Protein AF-A0A9K3L1M3-F1 (afdb_monomer_lite)

Organism: NCBI:txid303405

Structure (mmCIF, N/CA/C/O backbone):
data_AF-A0A9K3L1M3-F1
#
_entry.id   AF-A0A9K3L1M3-F1
#
loop_
_atom_site.group_PDB
_atom_site.id
_atom_site.type_symbol
_atom_site.label_atom_id
_atom_site.label_alt_id
_atom_site.label_comp_id
_atom_site.label_asym_id
_atom_site.label_entity_id
_atom_site.label_seq_id
_atom_site.pdbx_PDB_ins_code
_atom_site.Cartn_x
_atom_site.Cartn_y
_atom_site.Cartn_z
_atom_site.occupancy
_atom_site.B_iso_or_equiv
_atom_site.auth_seq_id
_atom_site.auth_comp_id
_atom_site.auth_asym_id
_atom_site.auth_atom_id
_atom_site.pdbx_PDB_model_num
ATOM 1 N N . MET A 1 1 ? 5.679 10.982 0.312 1.00 84.81 1 MET A N 1
ATOM 2 C CA . MET A 1 1 ? 5.696 10.051 1.463 1.00 84.81 1 MET A CA 1
ATOM 3 C C . MET A 1 1 ? 7.121 9.717 1.895 1.00 84.81 1 MET A C 1
ATOM 5 O O . MET A 1 1 ? 7.426 9.972 3.047 1.00 84.81 1 MET A O 1
ATOM 9 N N . ALA A 1 2 ? 8.006 9.263 0.992 1.00 89.56 2 ALA A N 1
ATOM 10 C CA . ALA A 1 2 ? 9.435 9.043 1.282 1.00 89.56 2 ALA A CA 1
ATOM 11 C C . ALA A 1 2 ? 10.091 10.198 2.071 1.00 89.56 2 ALA A C 1
ATOM 13 O O . ALA A 1 2 ? 10.605 9.983 3.163 1.00 89.56 2 ALA A O 1
ATOM 14 N N . ALA A 1 3 ? 9.952 11.435 1.580 1.00 92.62 3 ALA A N 1
ATOM 15 C CA . ALA A 1 3 ? 10.423 12.640 2.265 1.00 92.62 3 ALA A CA 1
ATOM 16 C C . ALA A 1 3 ? 9.802 12.855 3.657 1.00 92.62 3 ALA A C 1
ATOM 18 O O . ALA A 1 3 ? 10.514 13.126 4.620 1.00 92.62 3 ALA A O 1
ATOM 19 N N . LEU A 1 4 ? 8.478 12.687 3.775 1.00 89.31 4 LEU A N 1
ATOM 20 C CA . LEU A 1 4 ? 7.743 12.843 5.037 1.00 89.31 4 LEU A CA 1
ATOM 21 C C . LEU A 1 4 ? 8.275 11.882 6.109 1.00 89.31 4 LEU A C 1
ATOM 23 O O . LEU A 1 4 ? 8.465 12.274 7.256 1.00 89.31 4 LEU A O 1
ATOM 27 N N . LEU A 1 5 ? 8.533 10.631 5.718 1.00 88.75 5 LEU A N 1
ATOM 28 C CA . LEU A 1 5 ? 9.089 9.603 6.595 1.00 88.75 5 LEU A CA 1
ATOM 29 C C . LEU A 1 5 ? 10.609 9.706 6.752 1.00 88.75 5 LEU A C 1
ATOM 31 O O . LEU A 1 5 ? 11.177 8.984 7.567 1.00 88.75 5 LEU A O 1
ATOM 35 N N . ARG A 1 6 ? 11.270 10.569 5.966 1.00 92.31 6 ARG A N 1
ATOM 36 C CA . ARG A 1 6 ? 12.734 10.636 5.839 1.00 92.31 6 ARG A CA 1
ATOM 37 C C . ARG A 1 6 ? 13.342 9.257 5.565 1.00 92.31 6 ARG A C 1
ATOM 39 O O . ARG A 1 6 ? 14.403 8.920 6.082 1.00 92.31 6 ARG A O 1
ATOM 46 N N . ALA A 1 7 ? 12.625 8.450 4.787 1.00 90.81 7 ALA A N 1
ATOM 47 C CA . ALA A 1 7 ? 13.007 7.090 4.454 1.00 90.81 7 ALA A CA 1
ATOM 48 C C . ALA A 1 7 ? 13.832 7.104 3.158 1.00 90.81 7 ALA A C 1
ATOM 50 O O . ALA A 1 7 ? 13.288 7.528 2.130 1.00 90.81 7 ALA A O 1
ATOM 51 N N . PRO A 1 8 ? 15.100 6.643 3.174 1.00 94.44 8 PRO A N 1
ATOM 52 C CA . PRO A 1 8 ? 15.916 6.527 1.970 1.00 94.44 8 PRO A CA 1
ATOM 53 C C . PRO A 1 8 ? 15.178 5.718 0.906 1.00 94.44 8 PRO A C 1
ATOM 55 O O . PRO A 1 8 ? 14.848 4.552 1.118 1.00 94.44 8 PRO A O 1
ATOM 58 N N . THR A 1 9 ? 14.861 6.361 -0.212 1.00 95.25 9 THR A N 1
ATOM 59 C CA . THR A 1 9 ? 14.045 5.777 -1.276 1.00 95.25 9 THR A CA 1
ATOM 60 C C . THR A 1 9 ? 14.681 6.080 -2.617 1.00 95.25 9 THR A C 1
ATOM 62 O O . THR A 1 9 ? 14.882 7.244 -2.961 1.00 95.25 9 THR A O 1
ATOM 65 N N . LYS A 1 10 ? 14.939 5.027 -3.389 1.00 95.69 10 LYS A N 1
ATOM 66 C CA . LYS A 1 10 ? 15.423 5.117 -4.761 1.00 95.69 10 LYS A CA 1
ATOM 67 C C . LYS A 1 10 ? 14.298 4.789 -5.737 1.00 95.69 10 LYS A C 1
ATOM 69 O O . LYS A 1 10 ? 13.607 3.785 -5.584 1.00 95.69 10 LYS A O 1
ATOM 74 N N . PHE A 1 11 ? 14.147 5.623 -6.753 1.00 95.06 11 PHE A N 1
ATOM 75 C CA . PHE A 1 11 ? 13.201 5.466 -7.846 1.00 95.06 11 PHE A CA 1
ATOM 76 C C . PHE A 1 11 ? 13.977 5.109 -9.107 1.00 95.06 11 PHE A C 1
ATOM 78 O O . PHE A 1 11 ? 14.886 5.836 -9.501 1.00 95.06 11 PHE A O 1
ATOM 85 N N . ILE A 1 12 ? 13.617 3.989 -9.729 1.00 93.50 12 ILE A N 1
ATOM 86 C CA . ILE A 1 12 ? 14.274 3.491 -10.937 1.00 93.50 12 ILE A CA 1
ATOM 87 C C . ILE A 1 12 ? 13.247 3.500 -12.062 1.00 93.50 12 ILE A C 1
ATOM 89 O O . ILE A 1 12 ? 12.259 2.767 -12.023 1.00 93.50 12 ILE A O 1
ATOM 93 N N . LEU A 1 13 ? 13.488 4.330 -13.069 1.00 91.50 13 LEU A N 1
ATOM 94 C CA . LEU A 1 13 ? 12.722 4.322 -14.305 1.00 91.50 13 LEU A CA 1
ATOM 95 C C . LEU A 1 13 ? 13.198 3.146 -15.151 1.00 91.50 13 LEU A C 1
ATOM 97 O O . LEU A 1 13 ? 14.361 3.074 -15.546 1.00 91.50 13 LEU A O 1
ATOM 101 N N . LEU A 1 14 ? 12.296 2.200 -15.397 1.00 89.44 14 LEU A N 1
ATOM 102 C CA . LEU A 1 14 ? 12.638 0.975 -16.115 1.00 89.44 14 LEU A CA 1
ATOM 103 C C . LEU A 1 14 ? 12.863 1.260 -17.604 1.00 89.44 14 LEU A C 1
ATOM 105 O O . LEU A 1 14 ? 13.840 0.809 -18.200 1.00 89.44 14 LEU A O 1
ATOM 109 N N . ASN A 1 15 ? 12.008 2.096 -18.182 1.00 85.12 15 ASN A N 1
ATOM 110 C CA . ASN A 1 15 ? 12.064 2.414 -19.597 1.00 85.12 15 ASN A CA 1
ATOM 111 C C . ASN A 1 15 ? 12.963 3.632 -19.848 1.00 85.12 15 ASN A C 1
ATOM 113 O O . ASN A 1 15 ? 12.866 4.624 -19.118 1.00 85.12 15 ASN A O 1
ATOM 117 N N . PRO A 1 16 ? 13.832 3.596 -20.876 1.00 79.38 16 PRO A N 1
ATOM 118 C CA . PRO A 1 16 ? 14.629 4.758 -21.236 1.00 79.38 16 PRO A CA 1
ATOM 119 C C . PRO A 1 16 ? 13.713 5.910 -21.663 1.00 79.38 16 PRO A C 1
ATOM 121 O O . PRO A 1 16 ? 12.680 5.693 -22.290 1.00 79.38 16 PRO A O 1
ATOM 124 N N . CYS A 1 17 ? 14.102 7.150 -21.368 1.00 77.94 17 CYS A N 1
ATOM 125 C CA . CYS A 1 17 ? 13.461 8.322 -21.966 1.00 77.94 17 CYS A CA 1
ATOM 126 C C . CYS A 1 17 ? 13.847 8.432 -23.448 1.00 77.94 17 CYS A C 1
ATOM 128 O O . CYS A 1 17 ? 14.879 7.913 -23.873 1.00 77.94 17 CYS A O 1
ATOM 130 N N . SER A 1 18 ? 13.002 9.051 -24.274 1.00 69.38 18 SER A N 1
ATOM 131 C CA . SER A 1 18 ? 13.217 9.101 -25.728 1.00 69.38 18 SER A CA 1
ATOM 132 C C . SER A 1 18 ? 14.502 9.842 -26.096 1.00 69.38 18 SER A C 1
ATOM 134 O O . SER A 1 18 ? 14.675 10.995 -25.704 1.00 69.38 18 SER A O 1
ATOM 136 N N . GLU A 1 19 ? 15.345 9.224 -26.930 1.00 62.31 19 GLU A N 1
ATOM 137 C CA . GLU A 1 19 ? 16.595 9.809 -27.455 1.00 62.31 19 GLU A CA 1
ATOM 138 C C . GLU A 1 19 ? 16.382 11.099 -28.271 1.00 62.31 19 GLU A C 1
ATOM 140 O O . GLU A 1 19 ? 17.326 11.836 -28.545 1.00 62.31 19 GLU A O 1
ATOM 145 N N . PHE A 1 20 ? 15.140 11.409 -28.655 1.00 59.69 20 PHE A N 1
ATOM 146 C CA . PHE A 1 20 ? 14.806 12.603 -29.433 1.00 59.69 20 PHE A CA 1
ATOM 147 C C . PHE A 1 20 ? 14.937 13.921 -28.646 1.00 59.69 20 PHE A C 1
ATOM 149 O O . PHE A 1 20 ? 14.928 14.992 -29.258 1.00 59.69 20 PHE A O 1
ATOM 156 N N . ALA A 1 21 ? 15.109 13.878 -27.320 1.00 57.22 21 ALA A N 1
ATOM 157 C CA . ALA A 1 21 ? 15.444 15.051 -26.514 1.00 57.22 21 ALA A CA 1
ATOM 158 C C . ALA A 1 21 ? 16.959 15.334 -26.593 1.00 57.22 21 ALA A C 1
ATOM 160 O O . ALA A 1 21 ? 17.734 14.943 -25.729 1.00 57.22 21 ALA A O 1
ATOM 161 N N . MET A 1 22 ? 17.388 16.008 -27.662 1.00 56.22 22 MET A N 1
ATOM 162 C CA . MET A 1 22 ? 18.794 16.233 -28.044 1.00 56.22 22 MET A CA 1
ATOM 163 C C . MET A 1 22 ? 19.685 17.040 -27.072 1.00 56.22 22 MET A C 1
ATOM 165 O O . MET A 1 22 ? 20.755 17.475 -27.498 1.00 56.22 22 MET A O 1
ATOM 169 N N . GLN A 1 23 ? 19.310 17.290 -25.813 1.00 63.81 23 GLN A N 1
ATOM 170 C CA . GLN A 1 23 ? 20.122 18.169 -24.957 1.00 63.81 23 GLN A CA 1
ATOM 171 C C . GLN A 1 23 ? 20.665 17.558 -23.667 1.00 63.81 23 GLN A C 1
ATOM 173 O O . GLN A 1 23 ? 21.835 17.815 -23.413 1.00 63.81 23 GLN A O 1
ATOM 178 N N . GLU A 1 24 ? 19.971 16.680 -22.936 1.00 71.81 24 GLU A N 1
ATOM 179 C CA . GLU A 1 24 ? 20.568 15.977 -21.781 1.00 71.81 24 GLU A CA 1
ATOM 180 C C . GLU A 1 24 ? 19.898 14.609 -21.548 1.00 71.81 24 GLU A C 1
ATOM 182 O O . GLU A 1 24 ? 18.677 14.499 -21.698 1.00 71.81 24 GLU A O 1
ATOM 187 N N . PRO A 1 25 ? 20.658 13.547 -21.205 1.00 72.69 25 PRO A N 1
ATOM 188 C CA . PRO A 1 25 ? 20.072 12.254 -20.869 1.00 72.69 25 PRO A CA 1
ATOM 189 C C . PRO A 1 25 ? 19.237 12.385 -19.591 1.00 72.69 25 PRO A C 1
ATOM 191 O O . PRO A 1 25 ? 19.749 12.781 -18.547 1.00 72.69 25 PRO A O 1
ATOM 194 N N . CYS A 1 26 ? 17.949 12.040 -19.666 1.00 78.56 26 CYS A N 1
ATOM 195 C CA . CYS A 1 26 ? 17.084 12.018 -18.489 1.00 78.56 26 CYS A CA 1
ATOM 196 C C . CYS A 1 26 ? 17.632 11.014 -17.458 1.00 78.56 26 CYS A C 1
ATOM 198 O O . CYS A 1 26 ? 17.941 9.879 -17.844 1.00 78.56 26 CYS A O 1
ATOM 200 N N . PRO A 1 27 ? 17.730 11.380 -16.167 1.00 85.00 27 PRO A N 1
ATOM 201 C CA . PRO A 1 27 ? 18.179 10.449 -15.139 1.00 85.00 27 PRO A CA 1
ATOM 202 C C . PRO A 1 27 ? 17.240 9.239 -15.071 1.00 85.00 27 PRO A C 1
ATOM 204 O O . PRO A 1 27 ? 16.022 9.395 -15.013 1.00 85.00 27 PRO A O 1
ATOM 207 N N . GLN A 1 28 ? 17.809 8.029 -15.098 1.00 87.69 28 GLN A N 1
ATOM 208 C CA . GLN A 1 28 ? 17.065 6.774 -14.898 1.00 87.69 28 GLN A CA 1
ATOM 209 C C . GLN A 1 28 ? 16.896 6.424 -13.417 1.00 87.69 28 GLN A C 1
ATOM 211 O O . GLN A 1 28 ? 15.991 5.672 -13.064 1.00 87.69 28 GLN A O 1
ATOM 216 N N . GLU A 1 29 ? 17.757 6.966 -12.558 1.00 92.75 29 GLU A N 1
ATOM 217 C CA . GLU A 1 29 ? 17.683 6.807 -11.112 1.00 92.75 29 GLU A CA 1
ATOM 218 C C . GLU A 1 29 ? 17.502 8.177 -10.468 1.00 92.75 29 GLU A C 1
ATOM 220 O O . GLU A 1 29 ? 18.221 9.123 -10.787 1.00 92.75 29 GLU A O 1
ATOM 225 N N . LEU A 1 30 ? 16.542 8.263 -9.557 1.00 94.31 30 LEU A N 1
ATOM 226 C CA . LEU A 1 30 ? 16.287 9.424 -8.714 1.00 94.31 30 LEU A CA 1
ATOM 227 C C . LEU A 1 30 ? 16.184 8.953 -7.266 1.00 94.31 30 LEU A C 1
ATOM 229 O O . LEU A 1 30 ? 15.830 7.802 -7.006 1.00 94.31 30 LEU A O 1
ATOM 233 N N . SER A 1 31 ? 16.460 9.830 -6.310 1.00 95.94 31 SER A N 1
ATOM 234 C CA . SER A 1 31 ? 16.524 9.446 -4.901 1.00 95.94 31 SER A CA 1
ATOM 235 C C . SER A 1 31 ? 15.937 10.506 -3.992 1.00 95.94 31 SER A C 1
ATOM 237 O O . SER A 1 31 ? 16.113 11.693 -4.241 1.00 95.94 31 SER A O 1
ATOM 239 N N . ILE A 1 32 ? 15.301 10.074 -2.907 1.00 96.75 32 ILE A N 1
ATOM 240 C CA . ILE A 1 32 ? 14.861 10.940 -1.814 1.00 96.75 32 ILE A CA 1
ATOM 241 C C . ILE A 1 32 ? 15.421 10.391 -0.506 1.00 96.75 32 ILE A C 1
ATOM 243 O O . ILE A 1 32 ? 15.280 9.202 -0.221 1.00 96.75 32 ILE A O 1
ATOM 247 N N . ALA A 1 33 ? 16.020 11.265 0.302 1.00 95.56 33 ALA A N 1
ATOM 248 C CA . ALA A 1 33 ? 16.593 10.979 1.615 1.00 95.56 33 ALA A CA 1
ATOM 249 C C . ALA A 1 33 ? 17.780 9.990 1.623 1.00 95.56 33 ALA A C 1
ATOM 251 O O . ALA A 1 33 ? 18.232 9.607 2.701 1.00 95.56 33 ALA A O 1
ATOM 252 N N . GLU A 1 34 ? 18.330 9.591 0.465 1.00 94.69 34 GLU A N 1
ATOM 253 C CA . GLU A 1 34 ? 19.519 8.716 0.405 1.00 94.69 34 GLU A CA 1
ATOM 254 C C . GLU A 1 34 ? 20.787 9.417 0.921 1.00 94.69 34 GLU A C 1
ATOM 256 O O . GLU A 1 34 ? 21.678 8.764 1.462 1.00 94.69 34 GLU A O 1
ATOM 261 N N . ARG A 1 35 ? 20.864 10.749 0.794 1.00 94.31 35 ARG A N 1
ATOM 262 C CA . ARG A 1 35 ? 22.026 11.551 1.220 1.00 94.31 35 ARG A CA 1
ATOM 263 C C . ARG A 1 35 ? 22.003 11.946 2.697 1.00 94.31 35 ARG A C 1
ATOM 265 O O . ARG A 1 35 ? 23.017 12.411 3.205 1.00 94.31 35 ARG A O 1
ATOM 272 N N . GLY A 1 36 ? 20.871 11.763 3.376 1.00 93.56 36 GLY A N 1
ATOM 273 C CA . GLY A 1 36 ? 20.646 12.228 4.745 1.00 93.56 36 GLY A CA 1
ATOM 274 C C . GLY A 1 36 ? 19.407 13.115 4.870 1.00 93.56 36 GLY A C 1
ATOM 275 O O . GLY A 1 36 ? 18.879 13.638 3.890 1.00 93.56 36 GLY A O 1
ATOM 276 N N . SER A 1 37 ? 18.919 13.275 6.101 1.00 92.81 37 SER A N 1
ATOM 277 C CA . SER A 1 37 ? 17.672 14.001 6.389 1.00 92.81 37 SER A CA 1
ATOM 278 C C . SER A 1 37 ? 17.734 15.505 6.107 1.00 92.81 37 SER A C 1
ATOM 280 O O . SER A 1 37 ? 16.699 16.147 5.960 1.00 92.81 37 SER A O 1
ATOM 282 N N . GLU A 1 38 ? 18.938 16.065 6.067 1.00 95.94 38 GLU A N 1
ATOM 283 C CA . GLU A 1 38 ? 19.216 17.475 5.819 1.00 95.94 38 GLU A CA 1
ATOM 284 C C . GLU A 1 38 ? 19.110 17.860 4.338 1.00 95.94 38 GLU A C 1
ATOM 286 O O . GLU A 1 38 ? 18.940 19.037 4.042 1.00 95.94 38 GLU A O 1
ATOM 291 N N . TRP A 1 39 ? 19.145 16.879 3.430 1.00 96.88 39 TRP A N 1
ATOM 292 C CA . TRP A 1 39 ? 19.057 17.077 1.978 1.00 96.88 39 TRP A CA 1
ATOM 293 C C . TRP A 1 39 ? 17.662 16.797 1.414 1.00 96.88 39 TRP A C 1
ATOM 295 O O . TRP A 1 39 ? 17.475 16.839 0.206 1.00 96.88 39 TRP A O 1
ATOM 305 N N . VAL A 1 40 ? 16.677 16.488 2.264 1.00 96.88 40 VAL A N 1
ATOM 306 C CA . VAL A 1 40 ? 15.355 16.023 1.812 1.00 96.88 40 VAL A CA 1
ATOM 307 C C . VAL A 1 40 ? 14.627 17.065 0.965 1.00 96.88 40 VAL A C 1
ATOM 309 O O . VAL A 1 40 ? 13.985 16.686 -0.006 1.00 96.88 40 VAL A O 1
ATOM 312 N N . GLU A 1 41 ? 14.723 18.352 1.302 1.00 97.06 41 GLU A N 1
ATOM 313 C CA . GLU A 1 41 ? 14.078 19.408 0.507 1.00 97.06 41 GLU A CA 1
ATOM 314 C C . GLU A 1 41 ? 14.747 19.547 -0.870 1.00 97.06 41 GLU A C 1
ATOM 316 O O . GLU A 1 41 ? 14.056 19.509 -1.885 1.00 97.06 41 GLU A O 1
ATOM 321 N N . ASP A 1 42 ? 16.085 19.572 -0.916 1.00 97.31 42 ASP A N 1
ATOM 322 C CA . ASP A 1 42 ? 16.851 19.588 -2.170 1.00 97.31 42 ASP A CA 1
ATOM 323 C C . ASP A 1 42 ? 16.553 18.347 -3.031 1.00 97.31 42 ASP A C 1
ATOM 325 O O . ASP A 1 42 ? 16.392 18.451 -4.245 1.00 97.31 42 ASP A O 1
ATOM 329 N N . ASP A 1 43 ? 16.448 17.166 -2.408 1.00 96.75 43 ASP A N 1
ATOM 330 C CA . ASP A 1 43 ? 16.077 15.922 -3.087 1.00 96.75 43 ASP A CA 1
ATOM 331 C C . ASP A 1 43 ? 14.660 16.014 -3.688 1.00 96.75 43 ASP A C 1
ATOM 333 O O . ASP A 1 43 ? 14.430 15.509 -4.782 1.00 96.75 43 ASP A O 1
ATOM 337 N N . ILE A 1 44 ? 13.694 16.645 -3.002 1.00 96.31 44 ILE A N 1
ATOM 338 C CA . ILE A 1 44 ? 12.328 16.836 -3.527 1.00 96.31 44 ILE A CA 1
ATOM 339 C C . ILE A 1 44 ? 12.332 17.788 -4.720 1.00 96.31 44 ILE A C 1
ATOM 341 O O . ILE A 1 44 ? 11.626 17.526 -5.699 1.00 96.31 44 ILE A O 1
ATOM 345 N N . GLU A 1 45 ? 13.070 18.894 -4.632 1.00 96.19 45 GLU A N 1
ATOM 346 C CA . GLU A 1 45 ? 13.174 19.871 -5.716 1.00 96.19 45 GLU A CA 1
ATOM 347 C C . GLU A 1 45 ? 13.786 19.225 -6.964 1.00 96.19 45 GLU A C 1
ATOM 349 O O . GLU A 1 45 ? 13.156 19.244 -8.025 1.00 96.19 45 GLU A O 1
ATOM 354 N N . ASP A 1 46 ? 14.932 18.554 -6.814 1.00 94.62 46 ASP A N 1
ATOM 355 C CA . ASP A 1 46 ? 15.609 17.835 -7.899 1.00 94.62 46 ASP A CA 1
ATOM 356 C C . ASP A 1 46 ? 14.735 16.708 -8.472 1.00 94.62 46 ASP A C 1
ATOM 358 O O . ASP A 1 46 ? 14.575 16.582 -9.691 1.00 94.62 46 ASP A O 1
ATOM 362 N N . PHE A 1 47 ? 14.085 15.924 -7.605 1.00 94.88 47 PHE A N 1
ATOM 363 C CA . PHE A 1 47 ? 13.154 14.883 -8.033 1.00 94.88 47 PHE A CA 1
ATOM 364 C C . PHE A 1 47 ? 12.009 15.475 -8.856 1.00 94.88 47 PHE A C 1
ATOM 366 O O . PHE A 1 47 ? 11.698 14.972 -9.933 1.00 94.88 47 PHE A O 1
ATOM 373 N N . THR A 1 48 ? 11.373 16.544 -8.374 1.00 93.81 48 THR A N 1
ATOM 374 C CA . THR A 1 48 ? 10.219 17.165 -9.041 1.00 93.81 48 THR A CA 1
ATOM 375 C C . THR A 1 48 ? 10.617 17.753 -10.390 1.00 93.81 48 THR A C 1
ATOM 377 O O . THR A 1 48 ? 9.905 17.560 -11.381 1.00 93.81 48 THR A O 1
ATOM 380 N N . GLU A 1 49 ? 11.764 18.433 -10.449 1.00 92.81 49 GLU A N 1
ATOM 381 C CA . GLU A 1 49 ? 12.272 19.013 -11.685 1.00 92.81 49 GLU A CA 1
ATOM 382 C C . GLU A 1 49 ? 12.551 17.927 -12.730 1.00 92.81 49 GLU A C 1
ATOM 384 O O . GLU A 1 49 ? 12.049 18.010 -13.856 1.00 92.81 49 GLU A O 1
ATOM 389 N N . ASN A 1 50 ? 13.310 16.892 -12.369 1.00 90.94 50 ASN A N 1
ATOM 390 C CA . ASN A 1 50 ? 13.706 15.847 -13.307 1.00 90.94 50 ASN A CA 1
ATOM 391 C C . ASN A 1 50 ? 12.539 14.940 -13.696 1.00 90.94 50 ASN A C 1
ATOM 393 O O . ASN A 1 50 ? 12.349 14.654 -14.879 1.00 90.94 50 ASN A O 1
ATOM 397 N N . PHE A 1 51 ? 11.714 14.528 -12.731 1.00 90.31 51 PHE A N 1
ATOM 398 C CA . PHE A 1 51 ? 10.609 13.606 -12.980 1.00 90.31 51 PHE A CA 1
ATOM 399 C C . PHE A 1 51 ? 9.549 14.210 -13.911 1.00 90.31 51 PHE A C 1
ATOM 401 O O . PHE A 1 51 ? 8.972 13.502 -14.731 1.00 90.31 51 PHE A O 1
ATOM 408 N N . SER A 1 52 ? 9.336 15.532 -13.863 1.00 88.56 52 SER A N 1
ATOM 409 C CA . SER A 1 52 ? 8.407 16.226 -14.770 1.00 88.56 52 SER A CA 1
ATOM 410 C C . SER A 1 52 ? 8.800 16.149 -16.255 1.00 88.56 52 SER A C 1
ATOM 412 O O . SER A 1 52 ? 7.953 16.339 -17.130 1.00 88.56 52 SER A O 1
ATOM 414 N N . LYS A 1 53 ? 10.074 15.854 -16.545 1.00 86.81 53 LYS A N 1
ATOM 415 C CA . LYS A 1 53 ? 10.640 15.753 -17.899 1.00 86.81 53 LYS A CA 1
ATOM 416 C C . LYS A 1 53 ? 10.614 14.315 -18.442 1.00 86.81 53 LYS A C 1
ATOM 418 O O . LYS A 1 53 ? 10.909 14.102 -19.617 1.00 86.81 53 LYS A O 1
ATOM 423 N N . VAL A 1 54 ? 10.270 13.330 -17.609 1.00 87.44 54 VAL A N 1
ATOM 424 C CA . VAL A 1 54 ? 10.300 11.902 -17.951 1.00 87.44 54 VAL A CA 1
ATOM 425 C C . VAL A 1 54 ? 9.185 11.562 -18.941 1.00 87.44 54 VAL A C 1
ATOM 427 O O . VAL A 1 54 ? 8.010 11.826 -18.697 1.00 87.44 54 VAL A O 1
ATOM 430 N N . GLN A 1 55 ? 9.553 10.928 -20.055 1.00 86.38 55 GLN A N 1
ATOM 431 C CA . GLN A 1 55 ? 8.620 10.386 -21.046 1.00 86.38 55 GLN A CA 1
ATOM 432 C C . GLN A 1 55 ? 9.009 8.932 -21.336 1.00 86.38 55 GLN A C 1
ATOM 434 O O . GLN A 1 55 ? 9.860 8.690 -22.201 1.00 86.38 55 GLN A O 1
ATOM 439 N N . PRO A 1 56 ? 8.453 7.966 -20.582 1.00 82.62 56 PRO A N 1
ATOM 440 C CA . PRO A 1 56 ? 8.793 6.565 -20.762 1.00 82.62 56 PRO A CA 1
ATOM 441 C C . PRO A 1 56 ? 8.211 6.060 -22.087 1.00 82.62 56 PRO A C 1
ATOM 443 O O . PRO A 1 56 ? 7.093 6.413 -22.466 1.00 82.62 56 PRO A O 1
ATOM 446 N N . HIS A 1 57 ? 8.965 5.228 -22.802 1.00 82.44 57 HIS A N 1
ATOM 447 C CA . HIS A 1 57 ? 8.526 4.585 -24.045 1.00 82.44 57 HIS A CA 1
ATOM 448 C C . HIS A 1 57 ? 9.108 3.171 -24.161 1.00 82.44 57 HIS A C 1
ATOM 450 O O . HIS A 1 57 ? 10.032 2.811 -23.436 1.00 82.44 57 HIS A O 1
ATOM 456 N N . GLY A 1 58 ? 8.566 2.370 -25.076 1.00 83.56 58 GLY A N 1
ATOM 457 C CA . GLY A 1 58 ? 9.002 0.989 -25.300 1.00 83.56 58 GLY A CA 1
ATOM 458 C C . GLY A 1 58 ? 8.212 -0.049 -24.499 1.00 83.56 58 GLY A C 1
ATOM 459 O O . GLY A 1 58 ? 7.170 0.257 -23.921 1.00 83.56 58 GLY A O 1
ATOM 460 N N . GLY A 1 59 ? 8.684 -1.298 -24.542 1.00 84.75 59 GLY A N 1
ATOM 461 C CA . GLY A 1 59 ? 8.125 -2.402 -23.754 1.00 84.75 59 GLY A CA 1
ATOM 462 C C . GLY A 1 59 ? 8.528 -2.327 -22.282 1.00 84.75 59 GLY A C 1
ATOM 463 O O . GLY A 1 59 ? 9.282 -1.444 -21.891 1.00 84.75 59 GLY A O 1
ATOM 464 N N . THR A 1 60 ? 8.069 -3.286 -21.481 1.00 83.38 60 THR A N 1
ATOM 465 C CA . THR A 1 60 ? 8.334 -3.348 -20.037 1.00 83.38 60 THR A CA 1
ATOM 466 C C . THR A 1 60 ? 9.044 -4.666 -19.706 1.00 83.38 60 THR A C 1
ATOM 468 O O . THR A 1 60 ? 8.404 -5.603 -19.212 1.00 83.38 60 THR A O 1
ATOM 471 N N . PRO A 1 61 ? 10.361 -4.789 -19.986 1.00 87.31 61 PRO A N 1
ATOM 472 C CA . PRO A 1 61 ? 11.120 -6.018 -19.757 1.00 87.31 61 PRO A CA 1
ATOM 473 C C . PRO A 1 61 ? 11.416 -6.237 -18.264 1.00 87.31 61 PRO A C 1
ATOM 475 O O . PRO A 1 61 ? 12.567 -6.232 -17.826 1.00 87.31 61 PRO A O 1
ATOM 478 N N . LEU A 1 62 ? 10.366 -6.420 -17.453 1.00 92.75 62 LEU A N 1
ATOM 479 C CA . LEU A 1 62 ? 10.442 -6.504 -15.989 1.00 92.75 62 LEU A CA 1
ATOM 480 C C . LEU A 1 62 ? 11.430 -7.571 -15.506 1.00 92.75 62 LEU A C 1
ATOM 482 O O . LEU A 1 62 ? 12.072 -7.368 -14.481 1.00 92.75 62 LEU A O 1
ATOM 486 N N . VAL A 1 63 ? 11.588 -8.672 -16.245 1.00 94.69 63 VAL A N 1
ATOM 487 C CA . VAL A 1 63 ? 12.529 -9.753 -15.911 1.00 94.69 63 VAL A CA 1
ATOM 488 C C . VAL A 1 63 ? 13.962 -9.224 -15.801 1.00 94.69 63 VAL A C 1
ATOM 490 O O . VAL A 1 63 ? 14.603 -9.389 -14.764 1.00 94.69 63 VAL A O 1
ATOM 493 N N . ASP A 1 64 ? 14.443 -8.521 -16.829 1.00 93.06 64 ASP A N 1
ATOM 494 C CA . ASP A 1 64 ? 15.81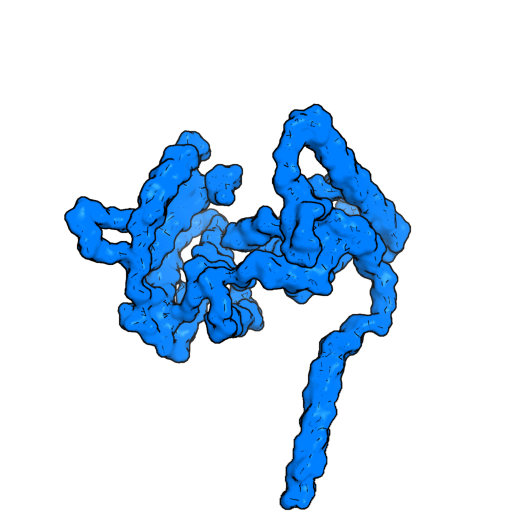3 -7.996 -16.872 1.00 93.06 64 ASP A CA 1
ATOM 495 C C . ASP A 1 64 ? 16.050 -6.948 -15.776 1.00 93.06 64 ASP A C 1
ATOM 497 O O . ASP A 1 64 ? 17.136 -6.868 -15.191 1.00 93.06 64 ASP A O 1
ATOM 501 N N . HIS A 1 65 ? 15.025 -6.148 -15.474 1.00 93.31 65 HIS A N 1
ATOM 502 C CA . HIS A 1 65 ? 15.083 -5.156 -14.406 1.00 93.31 65 HIS A CA 1
ATOM 503 C C . HIS A 1 65 ? 15.131 -5.794 -13.020 1.00 93.31 65 HIS A C 1
ATOM 505 O O . HIS A 1 65 ? 15.971 -5.403 -12.211 1.00 93.31 65 HIS A O 1
ATOM 511 N N . LEU A 1 66 ? 14.285 -6.790 -12.751 1.00 95.69 66 LEU A N 1
ATOM 512 C CA . LEU A 1 66 ? 14.279 -7.508 -11.478 1.00 95.69 66 LEU A CA 1
ATOM 513 C C . LEU A 1 66 ? 15.601 -8.235 -11.236 1.00 95.69 66 LEU A C 1
ATOM 515 O O . LEU A 1 66 ? 16.123 -8.175 -10.127 1.00 95.69 66 LEU A O 1
ATOM 519 N N . GLU A 1 67 ? 16.185 -8.859 -12.260 1.00 95.62 67 GLU A N 1
ATOM 520 C CA . GLU A 1 67 ? 17.495 -9.505 -12.140 1.00 95.62 67 GLU A CA 1
ATOM 521 C C . GLU A 1 67 ? 18.604 -8.483 -11.851 1.00 95.62 67 GLU A C 1
ATOM 523 O O . GLU A 1 67 ? 19.431 -8.696 -10.964 1.00 95.62 67 GLU A O 1
ATOM 528 N N . ARG A 1 68 ? 18.602 -7.326 -12.526 1.00 94.81 68 ARG A N 1
ATOM 529 C CA . ARG A 1 68 ? 19.567 -6.249 -12.246 1.00 94.81 68 ARG A CA 1
ATOM 530 C C . ARG A 1 68 ? 19.424 -5.705 -10.825 1.00 94.81 68 ARG A C 1
ATOM 532 O O . ARG A 1 68 ? 20.432 -5.513 -10.146 1.00 94.81 68 ARG A O 1
ATOM 539 N N . ILE A 1 69 ? 18.188 -5.478 -10.380 1.00 94.69 69 ILE A N 1
ATOM 540 C CA . ILE A 1 69 ? 17.888 -5.047 -9.012 1.00 94.69 69 ILE A CA 1
ATOM 541 C C . ILE A 1 69 ? 18.370 -6.119 -8.034 1.00 94.69 69 ILE A C 1
ATOM 543 O O . ILE A 1 69 ? 19.132 -5.815 -7.129 1.00 94.69 69 ILE A O 1
ATOM 547 N N . PHE A 1 70 ? 18.040 -7.392 -8.243 1.00 95.81 70 PHE A N 1
ATOM 548 C CA . PHE A 1 70 ? 18.496 -8.477 -7.375 1.00 95.81 70 PHE A CA 1
ATOM 549 C C . PHE A 1 70 ? 20.020 -8.501 -7.192 1.00 95.81 70 PHE A C 1
ATOM 551 O O . PHE A 1 70 ? 20.498 -8.725 -6.076 1.00 95.81 70 PHE A O 1
ATOM 558 N N . GLN A 1 71 ? 20.784 -8.244 -8.260 1.00 95.94 71 GLN A N 1
ATOM 559 C CA . GLN A 1 71 ? 22.241 -8.134 -8.173 1.00 95.94 71 GLN A CA 1
ATOM 560 C C . GLN A 1 71 ? 22.685 -6.932 -7.326 1.00 95.94 71 GLN A C 1
ATOM 562 O O . GLN A 1 71 ? 23.602 -7.072 -6.517 1.00 95.94 71 GLN A O 1
ATOM 567 N N . SER A 1 72 ? 22.028 -5.773 -7.444 1.00 93.69 72 SER A N 1
ATOM 568 C CA . SER A 1 72 ? 22.361 -4.599 -6.623 1.00 93.69 72 SER A CA 1
ATOM 569 C C . SER A 1 72 ? 21.994 -4.779 -5.145 1.00 93.69 72 SER A C 1
ATOM 571 O O . SER A 1 72 ? 22.686 -4.254 -4.274 1.00 93.69 72 SER A O 1
ATOM 573 N N . LEU A 1 73 ? 20.970 -5.586 -4.843 1.00 94.44 73 LEU A N 1
ATOM 574 C CA . LEU A 1 73 ? 20.554 -5.888 -3.471 1.00 94.44 73 LEU A CA 1
ATOM 575 C C . LEU A 1 73 ? 21.470 -6.900 -2.753 1.00 94.44 73 LEU A C 1
ATOM 577 O O . LEU A 1 73 ? 21.336 -7.072 -1.542 1.00 94.44 73 LEU A O 1
ATOM 581 N N . GLN A 1 74 ? 22.408 -7.575 -3.438 1.00 93.69 74 GLN A N 1
ATOM 582 C CA . GLN A 1 74 ? 23.224 -8.643 -2.823 1.00 93.69 74 GLN A CA 1
ATOM 583 C C . GLN A 1 74 ? 24.040 -8.181 -1.613 1.00 93.69 74 GLN A C 1
ATOM 585 O O . GLN A 1 74 ? 24.261 -8.966 -0.689 1.00 93.69 74 GLN A O 1
ATOM 590 N N . HIS A 1 75 ? 24.476 -6.922 -1.623 1.00 92.38 75 HIS A N 1
ATOM 591 C CA . HIS A 1 75 ? 25.336 -6.340 -0.593 1.00 92.38 75 HIS A CA 1
ATOM 592 C C . HIS A 1 75 ? 24.572 -5.519 0.450 1.00 92.38 75 HIS A C 1
ATOM 594 O O . HIS A 1 75 ? 25.188 -4.954 1.350 1.00 92.38 75 HIS A O 1
ATOM 600 N N . ILE A 1 76 ? 23.245 -5.434 0.336 1.00 91.94 76 ILE A N 1
ATOM 601 C CA . ILE A 1 76 ? 22.415 -4.686 1.274 1.00 91.94 76 ILE A CA 1
ATOM 602 C C . ILE A 1 76 ? 21.933 -5.649 2.358 1.00 91.94 76 ILE A C 1
ATOM 604 O O . ILE A 1 76 ? 21.220 -6.612 2.089 1.00 91.94 76 ILE A O 1
ATOM 608 N N . GLU A 1 77 ? 22.332 -5.386 3.600 1.00 89.50 77 GLU A N 1
ATOM 609 C CA . GLU A 1 77 ? 21.954 -6.206 4.763 1.00 89.50 77 GLU A CA 1
ATOM 610 C C . GLU A 1 77 ? 20.642 -5.747 5.421 1.00 89.50 77 GLU A C 1
ATOM 612 O O . GLU A 1 77 ? 20.091 -6.425 6.287 1.00 89.50 77 GLU A O 1
ATOM 617 N N . SER A 1 78 ? 20.139 -4.577 5.025 1.00 89.06 78 SER A N 1
ATOM 618 C CA . SER A 1 78 ? 18.913 -3.994 5.571 1.00 89.06 78 SER A CA 1
ATOM 619 C C . SER A 1 78 ? 17.660 -4.614 4.952 1.00 89.06 78 SER A C 1
ATOM 621 O O . SER A 1 78 ? 17.693 -5.145 3.845 1.00 89.06 78 SER A O 1
ATOM 623 N N . LYS A 1 79 ? 16.526 -4.505 5.655 1.00 88.56 79 LYS A N 1
ATOM 624 C CA . LYS A 1 79 ? 15.219 -4.855 5.084 1.00 88.56 79 LYS A CA 1
ATOM 625 C C . LYS A 1 79 ? 14.894 -3.897 3.941 1.00 88.56 79 LYS A C 1
ATOM 627 O O . LYS A 1 79 ? 14.924 -2.685 4.136 1.00 88.56 79 LYS A O 1
ATOM 632 N N . ILE A 1 80 ? 14.565 -4.449 2.780 1.00 94.31 80 ILE A N 1
ATOM 633 C CA . ILE A 1 80 ? 14.232 -3.692 1.573 1.00 94.31 80 ILE A CA 1
ATOM 634 C C . ILE A 1 80 ? 12.765 -3.930 1.235 1.00 94.31 80 ILE A C 1
ATOM 636 O O . ILE A 1 80 ? 12.284 -5.061 1.307 1.00 94.31 80 ILE A O 1
ATOM 640 N N . VAL A 1 81 ? 12.080 -2.866 0.829 1.00 95.75 81 VAL A N 1
ATOM 641 C CA . VAL A 1 81 ? 10.801 -2.955 0.130 1.00 95.75 81 VAL A CA 1
ATOM 642 C C . VAL A 1 81 ? 11.052 -2.581 -1.325 1.00 95.75 81 VAL A C 1
ATOM 644 O O . VAL A 1 81 ? 11.589 -1.510 -1.604 1.00 95.75 81 VAL A O 1
ATOM 647 N N . LEU A 1 82 ? 10.680 -3.464 -2.248 1.00 96.75 82 LEU A N 1
ATOM 648 C CA . LEU A 1 82 ? 10.660 -3.180 -3.675 1.00 96.75 82 LEU A CA 1
ATOM 649 C C . LEU A 1 82 ? 9.219 -2.913 -4.101 1.00 96.75 82 LEU A C 1
ATOM 651 O O . LEU A 1 82 ? 8.395 -3.822 -4.093 1.00 96.75 82 LEU A O 1
ATOM 655 N N . VAL A 1 83 ? 8.939 -1.684 -4.523 1.00 97.00 83 VAL A N 1
ATOM 656 C CA . VAL A 1 83 ? 7.632 -1.308 -5.067 1.00 97.00 83 VAL A CA 1
ATOM 657 C C . VAL A 1 83 ? 7.708 -1.306 -6.591 1.00 97.00 83 VAL A C 1
ATOM 659 O O . VAL A 1 83 ? 8.442 -0.513 -7.180 1.00 97.00 83 VAL A O 1
ATOM 662 N N . VAL A 1 84 ? 6.945 -2.185 -7.234 1.00 96.50 84 VAL A N 1
ATOM 663 C CA . VAL A 1 84 ? 6.797 -2.257 -8.689 1.00 96.50 84 VAL A CA 1
ATOM 664 C C . VAL A 1 84 ? 5.495 -1.565 -9.068 1.00 96.50 84 VAL A C 1
ATOM 666 O O . VAL A 1 84 ? 4.419 -2.133 -8.912 1.00 96.50 84 VAL A O 1
ATOM 669 N N . ALA A 1 85 ? 5.587 -0.330 -9.560 1.00 95.56 85 ALA A N 1
ATOM 670 C CA . ALA A 1 85 ? 4.446 0.376 -10.134 1.00 95.56 85 ALA A CA 1
ATOM 671 C C . ALA A 1 85 ? 4.328 0.036 -11.628 1.00 95.56 85 ALA A C 1
ATOM 673 O O . ALA A 1 85 ? 5.256 0.316 -12.388 1.00 95.56 85 ALA A O 1
ATOM 674 N N . THR A 1 86 ? 3.217 -0.571 -12.046 1.00 94.88 86 THR A N 1
ATOM 675 C CA . THR A 1 86 ? 3.020 -1.052 -13.427 1.00 94.88 86 THR A CA 1
ATOM 676 C C . THR A 1 86 ? 1.577 -0.884 -13.883 1.00 94.88 86 THR A C 1
ATOM 678 O O . THR A 1 86 ? 0.647 -1.011 -13.094 1.00 94.88 86 THR A O 1
ATOM 681 N N . ASP A 1 87 ? 1.380 -0.608 -15.167 1.00 94.25 87 ASP A N 1
ATOM 682 C CA . ASP A 1 87 ? 0.075 -0.531 -15.830 1.00 94.25 87 ASP A CA 1
ATOM 683 C C . ASP A 1 87 ? -0.183 -1.717 -16.779 1.00 94.25 87 ASP A C 1
ATOM 685 O O . ASP A 1 87 ? -1.235 -1.798 -17.416 1.00 94.25 87 ASP A O 1
ATOM 689 N N . GLY A 1 88 ? 0.765 -2.655 -16.863 1.00 93.75 88 GLY A N 1
ATOM 690 C CA . GLY A 1 88 ? 0.737 -3.767 -17.804 1.00 93.75 88 GLY A CA 1
ATOM 691 C C . GLY A 1 88 ? 1.392 -5.040 -17.276 1.00 93.75 88 GLY A C 1
ATOM 692 O O . GLY A 1 88 ? 1.955 -5.083 -16.180 1.00 93.75 88 GLY A O 1
ATOM 693 N N . LYS A 1 89 ? 1.297 -6.095 -18.091 1.00 95.31 89 LYS A N 1
ATOM 694 C CA . LYS A 1 89 ? 1.949 -7.394 -17.865 1.00 95.31 89 LYS A CA 1
ATOM 695 C C . LYS A 1 89 ? 3.440 -7.329 -18.211 1.00 95.31 89 LYS A C 1
ATOM 697 O O . LYS A 1 89 ? 3.823 -6.508 -19.047 1.00 95.31 89 LYS A O 1
ATOM 702 N N . PRO A 1 90 ? 4.273 -8.214 -17.635 1.00 95.06 90 PRO A N 1
ATOM 703 C CA . PRO A 1 90 ? 5.658 -8.353 -18.070 1.00 95.06 90 PRO A CA 1
ATOM 704 C C . PRO A 1 90 ? 5.726 -8.663 -19.572 1.00 95.06 90 PRO A C 1
ATOM 706 O O . PRO A 1 90 ? 4.998 -9.521 -20.073 1.00 95.06 90 PRO A O 1
ATOM 709 N N . THR A 1 91 ? 6.615 -7.977 -20.288 1.00 94.81 91 THR A N 1
ATOM 710 C CA . THR A 1 91 ? 6.897 -8.248 -21.703 1.00 94.81 91 THR A CA 1
ATOM 711 C C . THR A 1 91 ? 8.340 -8.695 -21.894 1.00 94.81 91 THR A C 1
ATOM 713 O O . THR A 1 91 ? 9.182 -8.510 -21.018 1.00 94.81 91 THR A O 1
ATOM 716 N N . ASP A 1 92 ? 8.655 -9.255 -23.058 1.00 92.56 92 ASP A N 1
ATOM 717 C CA . ASP A 1 92 ? 10.044 -9.370 -23.497 1.00 92.56 92 ASP A CA 1
ATOM 718 C C . ASP A 1 92 ? 10.619 -8.000 -23.920 1.00 92.56 92 ASP A C 1
ATOM 720 O O . ASP A 1 92 ? 9.948 -6.961 -23.853 1.00 92.56 92 ASP A O 1
ATOM 724 N N . SER A 1 93 ? 11.874 -7.992 -24.375 1.00 88.50 93 SER A N 1
ATOM 725 C CA . SER A 1 93 ? 12.569 -6.794 -24.865 1.00 88.50 93 SER A CA 1
ATOM 726 C C . SER A 1 93 ? 11.958 -6.184 -26.132 1.00 88.50 93 SER A C 1
ATOM 728 O O . SER A 1 93 ? 12.286 -5.051 -26.483 1.00 88.50 93 SER A O 1
ATOM 730 N N . PHE A 1 94 ? 11.059 -6.902 -26.808 1.00 90.06 94 PHE A N 1
ATOM 731 C CA . PHE A 1 94 ? 10.332 -6.434 -27.985 1.00 90.06 94 PHE A CA 1
ATOM 732 C C . PHE A 1 94 ? 8.893 -6.003 -27.661 1.00 90.06 94 PHE A C 1
ATOM 734 O O . PHE A 1 94 ? 8.179 -5.561 -28.561 1.00 90.06 94 PHE A O 1
ATOM 741 N N . GLY A 1 95 ? 8.466 -6.096 -26.397 1.00 91.44 95 GLY A N 1
ATOM 742 C CA . GLY A 1 95 ? 7.124 -5.712 -25.962 1.00 91.44 95 GLY A CA 1
ATOM 743 C C . GLY A 1 95 ? 6.067 -6.810 -26.112 1.00 91.44 95 GLY A C 1
ATOM 744 O O . GLY A 1 95 ? 4.879 -6.517 -25.982 1.00 91.44 95 GLY A O 1
ATOM 745 N N . TYR A 1 96 ? 6.451 -8.065 -26.368 1.00 93.75 96 TYR A N 1
ATOM 746 C CA . TYR A 1 96 ? 5.499 -9.173 -26.475 1.00 93.75 96 TYR A CA 1
ATOM 747 C C . TYR A 1 96 ? 5.291 -9.886 -25.139 1.00 93.75 96 TYR A C 1
ATOM 749 O O . TYR A 1 96 ? 6.226 -10.119 -24.373 1.00 93.75 96 TYR A O 1
ATOM 757 N N . THR A 1 97 ? 4.048 -10.291 -24.885 1.00 94.69 97 THR A N 1
ATOM 758 C CA . THR A 1 97 ? 3.681 -11.163 -23.765 1.00 94.69 97 THR A CA 1
ATOM 759 C C . THR A 1 97 ? 3.664 -12.620 -24.224 1.00 94.69 97 THR A C 1
ATOM 761 O O . THR A 1 97 ? 3.278 -12.941 -25.351 1.00 94.69 97 THR A O 1
ATOM 764 N N . SER A 1 98 ? 4.098 -13.539 -23.361 1.00 96.00 98 SER A N 1
ATOM 765 C CA . SER A 1 98 ? 3.988 -14.976 -23.616 1.00 96.00 98 SER A CA 1
ATOM 766 C C . SER A 1 98 ? 4.021 -15.767 -22.306 1.00 96.00 98 SER A C 1
ATOM 768 O O . SER A 1 98 ? 4.611 -15.299 -21.335 1.00 96.00 98 SER A O 1
ATOM 770 N N . PRO A 1 99 ? 3.519 -17.016 -22.280 1.00 96.44 99 PRO A N 1
ATOM 771 C CA . PRO A 1 99 ? 3.619 -17.859 -21.089 1.00 96.44 99 PRO A CA 1
ATOM 772 C C . PRO A 1 99 ? 5.059 -18.119 -20.623 1.00 96.44 99 PRO A C 1
ATOM 774 O O . PRO A 1 99 ? 5.273 -18.512 -19.482 1.00 96.44 99 PRO A O 1
ATOM 777 N N . GLN A 1 100 ? 6.049 -17.986 -21.514 1.00 96.94 100 GLN A N 1
ATOM 778 C CA . GLN A 1 100 ? 7.457 -18.089 -21.133 1.00 96.94 100 GLN A CA 1
ATOM 779 C C . GLN A 1 100 ? 7.909 -16.841 -20.369 1.00 96.94 100 GLN A C 1
ATOM 781 O O . GLN A 1 100 ? 8.528 -16.988 -19.323 1.00 96.94 100 GLN A O 1
ATOM 786 N N . VAL A 1 101 ? 7.528 -15.649 -20.840 1.00 96.19 101 VAL A N 1
ATOM 787 C CA . VAL A 1 101 ? 7.807 -14.373 -20.159 1.00 96.19 101 VAL A CA 1
ATOM 788 C C . VAL A 1 101 ? 7.174 -14.350 -18.767 1.00 96.19 101 VAL A C 1
ATOM 790 O O . VAL A 1 101 ? 7.847 -13.980 -17.811 1.00 96.19 101 VAL A O 1
ATOM 793 N N . ASP A 1 102 ? 5.934 -14.828 -18.628 1.00 95.62 102 ASP A N 1
ATOM 794 C CA . ASP A 1 102 ? 5.261 -14.926 -17.325 1.00 95.62 102 ASP A CA 1
ATOM 795 C C . ASP A 1 102 ? 6.047 -15.831 -16.356 1.00 95.62 102 ASP A C 1
ATOM 797 O O . ASP A 1 102 ? 6.315 -15.455 -15.216 1.00 95.62 102 ASP A O 1
ATOM 801 N N . ARG A 1 103 ? 6.505 -17.006 -16.823 1.00 96.19 103 ARG A N 1
ATOM 802 C CA . ARG A 1 103 ? 7.337 -17.918 -16.015 1.00 96.19 103 ARG A CA 1
ATOM 803 C C . ARG A 1 103 ? 8.675 -17.300 -15.622 1.00 96.19 103 ARG A C 1
ATOM 805 O O . ARG A 1 103 ? 9.125 -17.493 -14.493 1.00 96.19 103 ARG A O 1
ATOM 812 N N . ASP A 1 104 ? 9.323 -16.598 -16.543 1.00 97.25 104 ASP A N 1
ATOM 813 C CA . ASP A 1 104 ? 10.611 -15.956 -16.287 1.00 97.25 104 ASP A CA 1
ATOM 814 C C . ASP A 1 104 ? 10.459 -14.805 -15.285 1.00 97.25 104 ASP A C 1
ATOM 816 O O . ASP A 1 104 ? 11.273 -14.671 -14.371 1.00 97.25 104 ASP A O 1
ATOM 820 N N . PHE A 1 105 ? 9.360 -14.055 -15.372 1.00 96.50 105 PHE A N 1
ATOM 821 C CA . PHE A 1 105 ? 8.989 -13.034 -14.397 1.00 96.50 105 PHE A CA 1
ATOM 822 C C . PHE A 1 105 ? 8.714 -13.620 -13.011 1.00 96.50 105 PHE A C 1
ATOM 824 O O . PHE A 1 105 ? 9.278 -13.142 -12.029 1.00 96.50 105 PHE A O 1
ATOM 831 N N . GLU A 1 106 ? 7.928 -14.694 -12.916 1.00 96.00 106 GLU A N 1
ATOM 832 C CA . GLU A 1 106 ? 7.698 -15.404 -11.652 1.00 96.00 106 GLU A CA 1
ATOM 833 C C . GLU A 1 106 ? 9.013 -15.890 -11.021 1.00 96.00 106 GLU A C 1
ATOM 835 O O . GLU A 1 106 ? 9.223 -15.757 -9.815 1.00 96.00 106 GLU A O 1
ATOM 840 N N . ASN A 1 107 ? 9.935 -16.421 -11.828 1.00 96.12 107 ASN A N 1
ATOM 841 C CA . ASN A 1 107 ? 11.250 -16.855 -11.353 1.00 96.12 107 ASN A CA 1
ATOM 842 C C . ASN A 1 107 ? 12.107 -15.687 -10.846 1.00 96.12 107 ASN A C 1
ATOM 844 O O . ASN A 1 107 ? 12.751 -15.817 -9.801 1.00 96.12 107 ASN A O 1
ATOM 848 N N . ALA A 1 108 ? 12.102 -14.555 -11.551 1.00 96.69 108 ALA A N 1
ATOM 849 C CA . ALA A 1 108 ? 12.807 -13.349 -11.128 1.00 96.69 108 ALA A CA 1
ATOM 850 C C . ALA A 1 108 ? 12.216 -12.778 -9.825 1.00 96.69 108 ALA A C 1
ATOM 852 O O . ALA A 1 108 ? 12.964 -12.427 -8.909 1.00 96.69 108 ALA A O 1
ATOM 853 N N . LEU A 1 109 ? 10.885 -12.770 -9.686 1.00 96.25 109 LEU A N 1
ATOM 854 C CA . LEU A 1 109 ? 10.206 -12.371 -8.451 1.00 96.25 109 LEU A CA 1
ATOM 855 C C . LEU A 1 109 ? 10.603 -13.251 -7.264 1.00 96.25 109 LEU A C 1
ATOM 857 O O . LEU A 1 109 ? 10.989 -12.711 -6.229 1.00 96.25 109 LEU A O 1
ATOM 861 N N . ARG A 1 110 ? 10.600 -14.587 -7.413 1.00 94.94 110 ARG A N 1
ATOM 862 C CA . ARG A 1 110 ? 11.041 -15.507 -6.343 1.00 94.94 110 ARG A CA 1
ATOM 863 C C . ARG A 1 110 ? 12.465 -15.195 -5.870 1.00 94.94 110 ARG A C 1
ATOM 865 O O . ARG A 1 110 ? 12.754 -15.249 -4.676 1.00 94.94 110 ARG A O 1
ATOM 872 N N . ARG A 1 111 ? 13.368 -14.852 -6.795 1.00 95.00 111 ARG A N 1
ATOM 873 C CA . ARG A 1 111 ? 14.752 -14.475 -6.457 1.00 95.00 111 ARG A CA 1
ATOM 874 C C . ARG A 1 111 ? 14.794 -13.177 -5.667 1.00 95.00 111 ARG A C 1
ATOM 876 O O . ARG A 1 111 ? 15.389 -13.146 -4.592 1.00 95.00 111 ARG A O 1
ATOM 883 N N . VAL A 1 112 ? 14.136 -12.131 -6.159 1.00 95.69 112 VAL A N 1
ATOM 884 C CA . VAL A 1 112 ? 14.098 -10.820 -5.496 1.00 95.69 112 VAL A CA 1
ATOM 885 C C . VAL A 1 112 ? 13.468 -10.902 -4.108 1.00 95.69 112 VAL A C 1
ATOM 887 O O . VAL A 1 112 ? 13.994 -10.306 -3.169 1.00 95.69 112 VAL A O 1
ATOM 890 N N . GLN A 1 113 ? 12.415 -11.700 -3.941 1.00 93.81 113 GLN A N 1
ATOM 891 C CA . GLN A 1 113 ? 11.732 -11.867 -2.657 1.00 93.81 113 GLN A CA 1
ATOM 892 C C . GLN A 1 113 ? 12.610 -12.448 -1.547 1.00 93.81 113 GLN A C 1
ATOM 894 O O . GLN A 1 113 ? 12.376 -12.193 -0.368 1.00 93.81 113 GLN A O 1
ATOM 899 N N . SER A 1 114 ? 13.676 -13.172 -1.899 1.00 92.69 114 SER A N 1
ATOM 900 C CA . SER A 1 114 ? 14.665 -13.623 -0.911 1.00 92.69 114 SER A CA 1
ATOM 901 C C . SER A 1 114 ? 15.453 -12.473 -0.260 1.00 92.69 114 SER A C 1
ATOM 903 O O . SER A 1 114 ? 16.145 -12.689 0.737 1.00 92.69 114 SER A O 1
ATOM 905 N N . LYS A 1 115 ? 15.371 -11.258 -0.820 1.00 94.69 115 LYS A N 1
ATOM 906 C CA . LYS A 1 115 ? 16.088 -10.052 -0.376 1.00 94.69 115 LYS A CA 1
ATOM 907 C C . LYS A 1 115 ? 15.173 -8.872 -0.048 1.00 94.69 115 LYS A C 1
ATOM 909 O O . LYS A 1 115 ? 15.565 -8.029 0.754 1.00 94.69 115 LYS A O 1
ATOM 914 N N . ALA A 1 116 ? 13.987 -8.798 -0.644 1.00 95.31 116 ALA A N 1
ATOM 915 C CA . ALA A 1 116 ? 13.068 -7.678 -0.483 1.00 95.31 116 ALA A CA 1
ATOM 916 C C . ALA A 1 116 ? 11.619 -8.143 -0.311 1.00 95.31 116 ALA A C 1
ATOM 918 O O . ALA A 1 116 ? 11.206 -9.135 -0.901 1.00 95.31 116 ALA A O 1
ATOM 919 N N . PHE A 1 117 ? 10.826 -7.390 0.446 1.00 95.69 117 PHE A N 1
ATOM 920 C CA . PHE A 1 117 ? 9.370 -7.492 0.379 1.00 95.69 117 PHE A CA 1
ATOM 921 C C . PHE A 1 117 ? 8.889 -6.790 -0.891 1.00 95.69 117 PHE A C 1
ATOM 923 O O . PHE A 1 117 ? 9.318 -5.667 -1.155 1.00 95.69 117 PHE A O 1
ATOM 930 N N . VAL A 1 118 ? 8.047 -7.441 -1.692 1.00 96.75 118 VAL A N 1
ATOM 931 C CA . VAL A 1 118 ? 7.628 -6.898 -2.991 1.00 96.75 118 VAL A CA 1
ATOM 932 C C . VAL A 1 118 ? 6.200 -6.383 -2.900 1.00 96.75 118 VAL A C 1
ATOM 934 O O . VAL A 1 118 ? 5.302 -7.134 -2.551 1.00 96.75 118 VAL A O 1
ATOM 937 N N . VAL A 1 119 ? 5.989 -5.125 -3.271 1.00 97.31 119 VAL A N 1
ATOM 938 C CA . VAL A 1 119 ? 4.655 -4.545 -3.450 1.00 97.31 119 VAL A CA 1
ATOM 939 C C . VAL A 1 119 ? 4.443 -4.296 -4.935 1.00 97.31 119 VAL A C 1
ATOM 941 O O . VAL A 1 119 ? 5.250 -3.613 -5.565 1.00 97.31 119 VAL A O 1
ATOM 944 N N . ILE A 1 120 ? 3.375 -4.833 -5.509 1.00 97.38 120 ILE A N 1
ATOM 945 C CA . ILE A 1 120 ? 2.977 -4.574 -6.891 1.00 97.38 120 ILE A CA 1
ATOM 946 C C . ILE A 1 120 ? 1.831 -3.572 -6.858 1.00 97.38 120 ILE A C 1
ATOM 948 O O . ILE A 1 120 ? 0.720 -3.899 -6.464 1.00 97.38 120 ILE A O 1
ATOM 952 N N . ARG A 1 121 ? 2.110 -2.343 -7.282 1.00 96.94 121 ARG A N 1
ATOM 953 C CA . ARG A 1 121 ? 1.126 -1.267 -7.366 1.00 96.94 121 ARG A CA 1
ATOM 954 C C . ARG A 1 121 ? 0.599 -1.178 -8.792 1.00 96.94 121 ARG A C 1
ATOM 956 O O . ARG A 1 121 ? 1.342 -0.804 -9.704 1.00 96.94 121 ARG A O 1
ATOM 963 N N . LEU A 1 122 ? -0.673 -1.498 -8.977 1.00 96.56 122 LEU A N 1
ATOM 964 C CA . LEU A 1 122 ? -1.324 -1.461 -10.277 1.00 96.56 122 LEU A CA 1
ATOM 965 C C . LEU A 1 122 ? -1.774 -0.032 -10.593 1.00 96.56 122 LEU A C 1
ATOM 967 O O . LEU A 1 122 ? -2.402 0.659 -9.797 1.00 96.56 122 LEU A O 1
ATOM 971 N N . CYS A 1 123 ? -1.374 0.439 -11.768 1.00 95.06 123 CYS A N 1
ATOM 972 C CA . CYS A 1 123 ? -1.651 1.780 -12.279 1.00 95.06 123 CYS A CA 1
ATOM 973 C C . CYS A 1 123 ? -2.584 1.715 -13.499 1.00 95.06 123 CYS A C 1
ATOM 975 O O . CYS A 1 123 ? -2.466 2.527 -14.416 1.00 95.06 123 CYS A O 1
ATOM 977 N N . THR A 1 124 ? -3.468 0.719 -13.547 1.00 94.75 124 THR A N 1
ATOM 978 C CA . THR A 1 124 ? -4.319 0.414 -14.701 1.00 94.75 124 THR A CA 1
ATOM 979 C C . THR A 1 124 ? -5.688 -0.066 -14.254 1.00 94.75 124 THR A C 1
ATOM 981 O O . THR A 1 124 ? -5.812 -0.658 -13.195 1.00 94.75 124 THR A O 1
ATOM 984 N N . ASN A 1 125 ? -6.688 0.132 -15.110 1.00 93.00 125 ASN A N 1
ATOM 985 C CA . ASN A 1 125 ? -8.031 -0.427 -14.938 1.00 93.00 125 ASN A CA 1
ATOM 986 C C . ASN A 1 125 ? -8.276 -1.597 -15.918 1.00 93.00 125 ASN A C 1
ATOM 988 O O . ASN A 1 125 ? -9.421 -1.894 -16.252 1.00 93.00 125 ASN A O 1
ATOM 992 N N . ASP A 1 126 ? -7.221 -2.190 -16.494 1.00 95.81 126 ASP A N 1
ATOM 993 C CA . ASP A 1 126 ? -7.351 -3.355 -17.378 1.00 95.81 126 ASP A CA 1
ATOM 994 C C . ASP A 1 126 ? -7.556 -4.630 -16.550 1.00 95.81 126 ASP A C 1
ATOM 996 O O . ASP A 1 126 ? -6.605 -5.181 -15.988 1.00 95.81 126 ASP A O 1
ATOM 1000 N N . ASP A 1 127 ? -8.790 -5.142 -16.553 1.00 95.44 127 ASP A N 1
ATOM 1001 C CA . ASP A 1 127 ? -9.197 -6.383 -15.881 1.00 95.44 127 ASP A CA 1
ATOM 1002 C C . ASP A 1 127 ? -8.254 -7.570 -16.154 1.00 95.44 127 ASP A C 1
ATOM 1004 O O . ASP A 1 127 ? -8.073 -8.440 -15.300 1.00 95.44 127 ASP A O 1
ATOM 1008 N N . ASN A 1 128 ? -7.634 -7.648 -17.339 1.00 95.94 128 ASN A N 1
ATOM 1009 C CA . ASN A 1 128 ? -6.719 -8.744 -17.664 1.00 95.94 128 ASN A CA 1
ATOM 1010 C C . ASN A 1 128 ? -5.386 -8.635 -16.923 1.00 95.94 128 ASN A C 1
ATOM 1012 O O . ASN A 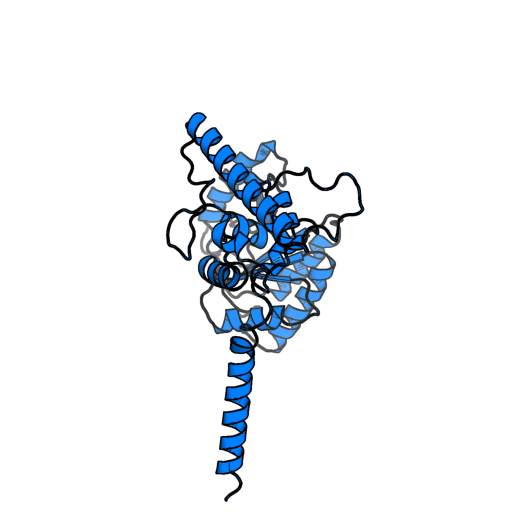1 128 ? -4.744 -9.668 -16.695 1.00 95.94 128 ASN A O 1
ATOM 1016 N N . VAL A 1 129 ? -4.942 -7.412 -16.626 1.00 95.69 129 VAL A N 1
ATOM 1017 C CA . VAL A 1 129 ? -3.744 -7.127 -15.829 1.00 95.69 129 VAL A CA 1
ATOM 1018 C C . VAL A 1 129 ? -4.059 -7.363 -14.357 1.00 95.69 129 VAL A C 1
ATOM 1020 O O . VAL A 1 129 ? -3.333 -8.123 -13.719 1.00 95.69 129 VAL A O 1
ATOM 1023 N N . LEU A 1 130 ? -5.182 -6.828 -13.865 1.00 94.50 130 LEU A N 1
ATOM 1024 C CA . LEU A 1 130 ? -5.656 -7.043 -12.492 1.00 94.50 130 LEU A CA 1
ATOM 1025 C C . LEU A 1 130 ? -5.755 -8.538 -12.174 1.00 94.50 130 LEU A C 1
ATOM 1027 O O . LEU A 1 130 ? -5.089 -9.039 -11.270 1.00 94.50 130 LEU A O 1
ATOM 1031 N N . LYS A 1 131 ? -6.473 -9.294 -13.013 1.00 95.31 131 LYS A N 1
ATOM 1032 C CA . LYS A 1 131 ? -6.633 -10.744 -12.859 1.00 95.31 131 LYS A CA 1
ATOM 1033 C C . LYS A 1 131 ? -5.306 -11.502 -12.883 1.00 95.31 131 LYS A C 1
ATOM 1035 O O . LYS A 1 131 ? -5.173 -12.524 -12.218 1.00 95.31 131 LYS A O 1
ATOM 1040 N N . TYR A 1 132 ? -4.340 -11.052 -13.681 1.00 96.06 132 TYR A N 1
ATOM 1041 C CA . TYR A 1 132 ? -3.027 -11.694 -13.741 1.00 96.06 132 TYR A CA 1
ATOM 1042 C C . TYR A 1 132 ? -2.272 -11.549 -12.418 1.00 96.06 132 TYR A C 1
ATOM 1044 O O . TYR A 1 132 ? -1.739 -12.536 -11.919 1.00 96.06 132 TYR A O 1
ATOM 1052 N N . TYR A 1 133 ? -2.255 -10.347 -11.838 1.00 96.19 133 TYR A N 1
ATOM 1053 C CA . TYR A 1 133 ? -1.569 -10.111 -10.571 1.00 96.19 133 TYR A CA 1
ATOM 1054 C C . TYR A 1 133 ? -2.327 -10.697 -9.374 1.00 96.19 133 TYR A C 1
ATOM 1056 O O . TYR A 1 133 ? -1.686 -11.261 -8.498 1.00 96.19 133 TYR A O 1
ATOM 1064 N N . GLN A 1 134 ? -3.662 -10.711 -9.385 1.00 91.62 134 GLN A N 1
ATOM 1065 C CA . GLN A 1 134 ? -4.458 -11.443 -8.387 1.00 91.62 134 GLN A CA 1
ATOM 1066 C C . GLN A 1 134 ? -4.121 -12.944 -8.376 1.00 91.62 134 GLN A C 1
ATOM 1068 O O . GLN A 1 134 ? -3.858 -13.522 -7.331 1.00 91.62 134 GLN A O 1
ATOM 1073 N N . GLN A 1 135 ? -4.022 -13.580 -9.549 1.00 93.75 135 GLN A N 1
ATOM 1074 C CA . GLN A 1 135 ? -3.601 -14.987 -9.652 1.00 93.75 135 GLN A CA 1
ATOM 1075 C C . GLN A 1 135 ? -2.161 -15.233 -9.190 1.00 93.75 135 GLN A C 1
ATOM 1077 O O . GLN A 1 135 ? -1.789 -16.371 -8.899 1.00 93.75 135 GLN A O 1
ATOM 1082 N N . LEU A 1 136 ? -1.323 -14.199 -9.217 1.00 93.06 136 LEU A N 1
ATOM 1083 C CA . LEU A 1 136 ? 0.044 -14.270 -8.728 1.00 93.06 136 LEU A CA 1
ATOM 1084 C C . LEU A 1 136 ? 0.086 -14.182 -7.199 1.00 93.06 136 LEU A C 1
ATOM 1086 O O . LEU A 1 136 ? 0.866 -14.910 -6.595 1.00 93.06 136 LEU A O 1
ATOM 1090 N N . ASP A 1 137 ? -0.763 -13.343 -6.610 1.00 90.25 137 ASP A N 1
ATOM 1091 C CA . ASP A 1 137 ? -0.930 -13.162 -5.165 1.00 90.25 137 ASP A CA 1
ATOM 1092 C C . ASP A 1 137 ? -1.536 -14.398 -4.481 1.00 90.25 137 ASP A C 1
ATOM 1094 O O . ASP A 1 137 ? -1.041 -14.868 -3.463 1.00 90.25 137 ASP A O 1
ATOM 1098 N N . GLU A 1 138 ? -2.519 -15.039 -5.124 1.00 88.81 138 GLU A N 1
ATOM 1099 C CA . GLU A 1 138 ? -3.139 -16.287 -4.647 1.00 88.81 138 GLU A CA 1
ATOM 1100 C C . GLU A 1 138 ? -2.152 -17.470 -4.528 1.00 88.81 138 GLU A C 1
ATOM 1102 O O . GLU A 1 138 ? -2.469 -18.508 -3.935 1.00 88.81 138 GLU A O 1
ATOM 1107 N N . LYS A 1 139 ? -0.952 -17.366 -5.111 1.00 89.44 139 LYS A N 1
ATOM 1108 C CA . LYS A 1 139 ? 0.078 -18.403 -5.005 1.00 89.44 139 LYS A CA 1
ATOM 1109 C C . LYS A 1 139 ? 0.837 -18.236 -3.687 1.00 89.44 139 LYS A C 1
ATOM 1111 O O . LYS A 1 139 ? 1.743 -17.415 -3.591 1.00 89.44 139 LYS A O 1
ATOM 1116 N N . GLU A 1 140 ? 0.575 -19.139 -2.741 1.00 72.00 140 GLU A N 1
ATOM 1117 C CA . GLU A 1 140 ? 1.199 -19.205 -1.400 1.00 72.00 140 GLU A CA 1
ATOM 1118 C C . GLU A 1 140 ? 2.746 -19.166 -1.376 1.00 72.00 140 GLU A C 1
ATOM 1120 O O . GLU A 1 140 ? 3.352 -18.955 -0.327 1.00 72.00 140 GLU A O 1
ATOM 1125 N N . GLU A 1 141 ? 3.413 -19.396 -2.512 1.00 80.50 141 GLU A N 1
ATOM 1126 C CA . GLU A 1 141 ? 4.874 -19.324 -2.631 1.00 80.50 141 GLU A CA 1
ATOM 1127 C C . GLU A 1 141 ? 5.433 -17.894 -2.573 1.00 80.50 141 GLU A C 1
ATOM 1129 O O . GLU A 1 141 ? 6.638 -17.736 -2.357 1.00 80.50 141 GLU A O 1
ATOM 1134 N N . PHE A 1 142 ? 4.609 -16.865 -2.793 1.00 81.44 142 PHE A N 1
ATOM 1135 C CA . PHE A 1 142 ? 5.071 -15.484 -2.870 1.00 81.44 142 PHE A CA 1
ATOM 1136 C C . PHE A 1 142 ? 4.785 -14.705 -1.584 1.00 81.44 142 PHE A C 1
ATOM 1138 O O . PHE A 1 142 ? 3.685 -14.718 -1.051 1.00 81.44 142 PHE A O 1
ATOM 1145 N N . ASN A 1 143 ? 5.792 -13.966 -1.113 1.00 85.88 143 ASN A N 1
ATOM 1146 C CA . ASN A 1 143 ? 5.621 -12.933 -0.088 1.00 85.88 143 ASN A CA 1
ATOM 1147 C C . ASN A 1 143 ? 5.587 -11.568 -0.788 1.00 85.88 143 ASN A C 1
ATOM 1149 O O . ASN A 1 143 ? 6.572 -10.819 -0.762 1.00 85.88 143 ASN A O 1
ATOM 1153 N N . LEU A 1 144 ? 4.497 -11.321 -1.514 1.00 92.69 144 LEU A N 1
ATOM 1154 C CA . LEU A 1 144 ? 4.205 -10.052 -2.173 1.00 92.69 144 LEU A CA 1
ATOM 1155 C C . LEU A 1 144 ? 2.853 -9.516 -1.711 1.00 92.69 144 LEU A C 1
ATOM 1157 O O . LEU A 1 144 ? 2.071 -10.255 -1.137 1.00 92.69 144 LEU A O 1
ATOM 1161 N N . GLU A 1 145 ? 2.621 -8.237 -1.971 1.00 94.62 145 GLU A N 1
ATOM 1162 C CA . GLU A 1 145 ? 1.335 -7.571 -1.781 1.00 94.62 145 GLU A CA 1
ATOM 1163 C C . GLU A 1 145 ? 0.947 -6.928 -3.117 1.00 94.62 145 GLU A C 1
ATOM 1165 O O . GLU A 1 145 ? 1.745 -6.180 -3.695 1.00 94.62 145 GLU A O 1
ATOM 1170 N N . VAL A 1 146 ? -0.241 -7.232 -3.640 1.00 95.81 146 VAL A N 1
ATOM 1171 C CA . VAL A 1 146 ? -0.791 -6.578 -4.838 1.00 95.81 146 VAL A CA 1
ATOM 1172 C C . VAL A 1 146 ? -1.793 -5.524 -4.399 1.00 95.81 146 VAL A C 1
ATOM 1174 O O . VAL A 1 146 ? -2.697 -5.822 -3.633 1.00 95.81 146 VAL A O 1
ATOM 1177 N N . LEU A 1 147 ? -1.630 -4.299 -4.893 1.00 96.38 147 LEU A N 1
ATOM 1178 C CA . LEU A 1 147 ? -2.521 -3.182 -4.595 1.00 96.38 147 LEU A CA 1
ATOM 1179 C C . LEU A 1 147 ? -3.082 -2.602 -5.884 1.00 96.38 147 LEU A C 1
ATOM 1181 O O . LEU A 1 147 ? -2.315 -2.263 -6.793 1.00 96.38 147 LEU A O 1
ATOM 1185 N N . ASP A 1 148 ? -4.398 -2.442 -5.924 1.00 94.31 148 ASP A N 1
ATOM 1186 C CA . ASP A 1 148 ? -5.110 -1.753 -6.997 1.00 94.31 148 ASP A CA 1
ATOM 1187 C C . ASP A 1 148 ? -5.447 -0.299 -6.604 1.00 94.31 148 ASP A C 1
ATOM 1189 O O . ASP A 1 148 ? -4.829 0.301 -5.713 1.00 94.31 148 ASP A O 1
ATOM 1193 N N . ASP A 1 149 ? -6.401 0.325 -7.297 1.00 94.25 149 ASP A N 1
ATOM 1194 C CA . ASP A 1 149 ? -6.826 1.680 -7.018 1.00 94.25 149 ASP A CA 1
ATOM 1195 C C . ASP A 1 149 ? -7.390 1.833 -5.596 1.00 94.25 149 ASP A C 1
ATOM 1197 O O . ASP A 1 149 ? -8.167 1.030 -5.080 1.00 94.25 149 ASP A O 1
AT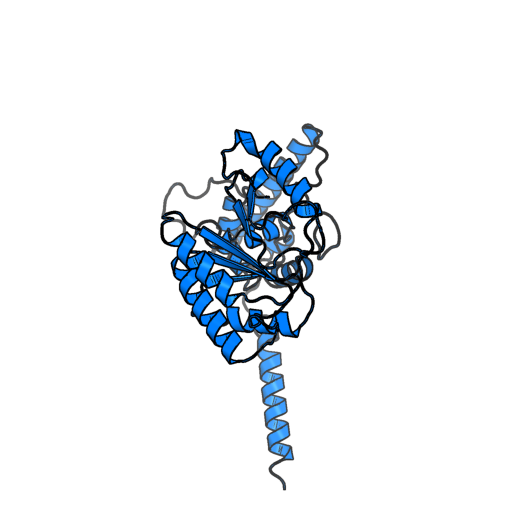OM 1201 N N . TYR A 1 150 ? -7.039 2.959 -4.973 1.00 95.12 150 TYR A N 1
ATOM 1202 C CA . TYR A 1 150 ? -7.450 3.321 -3.616 1.00 95.12 150 TYR A CA 1
ATOM 1203 C C . TYR A 1 150 ? -8.952 3.141 -3.334 1.00 95.12 150 TYR A C 1
ATOM 1205 O O . TYR A 1 150 ? -9.344 2.843 -2.204 1.00 95.12 150 TYR A O 1
ATOM 1213 N N . THR A 1 151 ? -9.812 3.398 -4.317 1.00 95.69 151 THR A N 1
ATOM 1214 C CA . THR A 1 151 ? -11.262 3.359 -4.127 1.00 95.69 151 THR A CA 1
ATOM 1215 C C . THR A 1 151 ? -11.766 1.926 -4.083 1.00 95.69 151 THR A C 1
ATOM 1217 O O . THR A 1 151 ? -12.652 1.637 -3.274 1.00 95.69 151 THR A O 1
ATOM 1220 N N . ASP A 1 152 ? -11.278 1.054 -4.963 1.00 94.00 152 ASP A N 1
ATOM 1221 C CA . ASP A 1 152 ? -11.654 -0.362 -4.993 1.00 94.00 152 ASP A CA 1
ATOM 1222 C C . ASP A 1 152 ? -11.128 -1.072 -3.738 1.00 94.00 152 ASP A C 1
ATOM 1224 O O . ASP A 1 152 ? -11.932 -1.627 -2.986 1.00 94.00 152 ASP A O 1
ATOM 1228 N N . GLU A 1 153 ? -9.866 -0.841 -3.376 1.00 95.81 153 GLU A N 1
ATOM 1229 C CA . GLU A 1 153 ? -9.259 -1.271 -2.105 1.00 95.81 153 GLU A CA 1
ATOM 1230 C C . GLU A 1 153 ? -10.098 -0.853 -0.888 1.00 95.81 153 GLU A C 1
ATOM 1232 O O . GLU A 1 153 ? -10.436 -1.648 -0.009 1.00 95.81 153 GLU A O 1
ATOM 1237 N N . ALA A 1 154 ? -10.533 0.411 -0.840 1.00 97.12 154 ALA A N 1
ATOM 1238 C CA . ALA A 1 154 ? -11.362 0.887 0.260 1.00 97.12 154 ALA A CA 1
ATOM 1239 C C . ALA A 1 154 ? -12.716 0.166 0.348 1.00 97.12 154 ALA A C 1
ATOM 1241 O O . ALA A 1 154 ? -13.268 0.044 1.447 1.00 97.12 154 ALA A O 1
ATOM 1242 N N . ARG A 1 155 ? -13.288 -0.272 -0.785 1.00 97.19 155 ARG A N 1
ATOM 1243 C CA . ARG A 1 155 ? -14.546 -1.039 -0.804 1.00 97.19 155 ARG A CA 1
ATOM 1244 C C . ARG A 1 155 ? -14.326 -2.438 -0.255 1.00 97.19 155 ARG A C 1
ATOM 1246 O O . ARG A 1 155 ? -15.159 -2.890 0.533 1.00 97.19 155 ARG A O 1
ATOM 1253 N N . GLU A 1 156 ? -13.227 -3.083 -0.624 1.00 95.88 156 GLU A N 1
ATOM 1254 C CA . GLU A 1 156 ? -12.856 -4.405 -0.120 1.00 95.88 156 GLU A CA 1
ATOM 1255 C C . GLU A 1 156 ? -12.615 -4.359 1.387 1.00 95.88 156 GLU A C 1
ATOM 1257 O O . GLU A 1 156 ? -13.309 -5.054 2.138 1.00 95.88 156 GLU A O 1
ATOM 1262 N N . VAL A 1 157 ? -11.786 -3.420 1.856 1.00 97.38 157 VAL A N 1
ATOM 1263 C CA . VAL A 1 157 ? -11.562 -3.195 3.290 1.00 97.38 157 VAL A CA 1
ATOM 1264 C C . VAL A 1 157 ? -12.870 -2.909 4.023 1.00 97.38 157 VAL A C 1
ATOM 1266 O O . VAL A 1 157 ? -13.122 -3.471 5.088 1.00 97.38 157 VAL A O 1
ATOM 1269 N N . HIS A 1 158 ? -13.752 -2.073 3.469 1.00 97.50 158 HIS A N 1
ATOM 1270 C CA . HIS A 1 158 ? -15.039 -1.780 4.102 1.00 97.50 158 HIS A CA 1
ATOM 1271 C C . HIS A 1 158 ? -15.959 -3.008 4.175 1.00 97.50 158 HIS A C 1
ATOM 1273 O O . HIS A 1 158 ? -16.749 -3.126 5.115 1.00 97.50 158 HIS A O 1
ATOM 1279 N N . SER A 1 159 ? -15.868 -3.925 3.209 1.00 96.50 159 SER A N 1
ATOM 1280 C CA . SER A 1 159 ? -16.673 -5.147 3.186 1.00 96.50 159 SER A CA 1
ATOM 1281 C C . SER A 1 159 ? -16.335 -6.091 4.348 1.00 96.50 159 SER A C 1
ATOM 1283 O O . SER A 1 159 ? -17.241 -6.691 4.936 1.00 96.50 159 SER A O 1
ATOM 1285 N N . TYR A 1 160 ? -15.060 -6.144 4.742 1.00 96.56 160 TYR A N 1
ATOM 1286 C CA . TYR A 1 160 ? -14.566 -6.983 5.834 1.00 96.56 160 TYR A CA 1
ATOM 1287 C C . TYR A 1 160 ? -14.493 -6.261 7.181 1.00 96.56 160 TYR A C 1
ATOM 1289 O O . TYR A 1 160 ? -14.788 -6.853 8.225 1.00 96.56 160 TYR A O 1
ATOM 1297 N N . ASN A 1 161 ? -14.122 -4.984 7.170 1.00 97.44 161 ASN A N 1
ATOM 1298 C CA . ASN A 1 161 ? -13.798 -4.173 8.339 1.00 97.44 161 ASN A CA 1
ATOM 1299 C C . ASN A 1 161 ? -14.518 -2.808 8.283 1.00 97.44 161 ASN A C 1
ATOM 1301 O O . ASN A 1 161 ? -13.874 -1.759 8.286 1.00 97.44 161 ASN A O 1
ATOM 1305 N N . PRO A 1 162 ? -15.869 -2.770 8.305 1.00 97.12 162 PRO A N 1
ATOM 1306 C CA . PRO A 1 162 ? -16.646 -1.530 8.159 1.00 97.12 162 PRO A CA 1
ATOM 1307 C C . PRO A 1 162 ? -16.469 -0.537 9.318 1.00 97.12 162 PRO A C 1
ATOM 1309 O O . PRO A 1 162 ? -16.948 0.592 9.251 1.00 97.12 162 PRO A O 1
ATOM 1312 N N . TRP A 1 163 ? -15.817 -0.962 10.402 1.00 97.12 163 TRP A N 1
ATOM 1313 C CA . TRP A 1 163 ? -15.424 -0.110 11.520 1.00 97.12 163 TRP A CA 1
ATOM 1314 C C . TRP A 1 163 ? -14.250 0.817 11.176 1.00 97.12 163 TRP A C 1
ATOM 1316 O O . TRP A 1 163 ? -14.052 1.803 11.883 1.00 97.12 163 TRP A O 1
ATOM 1326 N N . LEU A 1 164 ? -13.495 0.536 10.110 1.00 97.00 164 LEU A N 1
ATOM 1327 C CA . LEU A 1 164 ? -12.362 1.333 9.653 1.00 97.00 164 LEU A CA 1
ATOM 1328 C C . LEU A 1 164 ? -12.747 2.164 8.424 1.00 97.00 164 LEU A C 1
ATOM 1330 O O . LEU A 1 164 ? -13.215 1.647 7.411 1.00 97.00 164 LEU A O 1
ATOM 1334 N N . SER A 1 165 ? -12.491 3.467 8.483 1.00 96.38 165 SER A N 1
ATOM 1335 C CA . SER A 1 165 ? -12.487 4.336 7.310 1.00 96.38 165 SER A CA 1
ATOM 1336 C C . SER A 1 165 ? -11.125 4.237 6.627 1.00 96.38 165 SER A C 1
ATOM 1338 O O . SER A 1 165 ? -10.211 4.992 6.967 1.00 96.38 165 SER A O 1
ATOM 1340 N N . TYR A 1 166 ? -10.986 3.318 5.668 1.00 96.81 166 TYR A N 1
ATOM 1341 C CA . TYR A 1 166 ? -9.748 3.153 4.902 1.00 96.81 166 TYR A CA 1
ATOM 1342 C C . TYR A 1 166 ? -9.359 4.474 4.229 1.00 96.81 166 TYR A C 1
ATOM 1344 O O . TYR A 1 166 ? -10.102 5.019 3.413 1.00 96.81 166 TYR A O 1
ATOM 1352 N N . SER A 1 167 ? -8.229 5.029 4.660 1.00 94.44 167 SER A N 1
ATOM 1353 C CA . SER A 1 167 ? -7.776 6.365 4.282 1.00 94.44 167 SER A CA 1
ATOM 1354 C C . SER A 1 167 ? -6.639 6.291 3.282 1.00 94.44 167 SER A C 1
ATOM 1356 O O . SER A 1 167 ? -5.884 5.319 3.264 1.00 94.44 167 SER A O 1
ATOM 1358 N N . LEU A 1 168 ? -6.448 7.363 2.510 1.00 93.00 168 LEU A N 1
ATOM 1359 C CA . LEU A 1 168 ? -5.318 7.445 1.588 1.00 93.00 168 LEU A CA 1
ATOM 1360 C C . LEU A 1 168 ? -3.980 7.257 2.318 1.00 93.00 168 LEU A C 1
ATOM 1362 O O . LEU A 1 168 ? -3.082 6.638 1.769 1.00 93.00 168 LEU A O 1
ATOM 1366 N N . SER A 1 169 ? -3.852 7.727 3.562 1.00 91.62 169 SER A N 1
ATOM 1367 C CA . SER A 1 169 ? -2.647 7.514 4.370 1.00 91.62 169 SER A CA 1
ATOM 1368 C C . SER A 1 169 ? -2.374 6.031 4.629 1.00 91.62 169 SER A C 1
ATOM 1370 O O . SER A 1 169 ? -1.241 5.600 4.452 1.00 91.62 169 SER A O 1
ATOM 1372 N N . LEU A 1 170 ? -3.397 5.241 4.988 1.00 94.19 170 LEU A N 1
ATOM 1373 C CA . LEU A 1 170 ? -3.250 3.790 5.174 1.00 94.19 170 LEU A CA 1
ATOM 1374 C C . LEU A 1 170 ? -2.889 3.089 3.864 1.00 94.19 170 LEU A C 1
ATOM 1376 O O . LEU A 1 170 ? -2.004 2.240 3.852 1.00 94.19 170 LEU A O 1
ATOM 1380 N N . HIS A 1 171 ? -3.512 3.502 2.762 1.00 95.75 171 HIS A N 1
ATOM 1381 C CA . HIS A 1 171 ? -3.174 2.996 1.438 1.00 95.75 171 HIS A CA 1
ATOM 1382 C C . HIS A 1 171 ? -1.714 3.303 1.069 1.00 95.75 171 HIS A C 1
ATOM 1384 O O . HIS A 1 171 ? -0.985 2.413 0.650 1.00 95.75 171 HIS A O 1
ATOM 1390 N N . ARG A 1 172 ? -1.224 4.527 1.330 1.00 93.88 172 ARG A N 1
ATOM 1391 C CA . ARG A 1 172 ? 0.198 4.871 1.135 1.00 93.88 172 ARG A CA 1
ATOM 1392 C C . ARG A 1 172 ? 1.127 4.054 2.036 1.00 93.88 172 ARG A C 1
ATOM 1394 O O . ARG A 1 172 ? 2.235 3.744 1.614 1.00 93.88 172 ARG A O 1
ATOM 1401 N N . CYS A 1 173 ? 0.710 3.699 3.253 1.00 93.88 173 CYS A N 1
ATOM 1402 C CA . CYS A 1 173 ? 1.485 2.801 4.114 1.00 93.88 173 CYS A CA 1
ATOM 1403 C C . CYS A 1 173 ? 1.630 1.402 3.492 1.00 93.88 173 CYS A C 1
ATOM 1405 O O . CYS A 1 173 ? 2.732 0.852 3.504 1.00 93.88 173 CYS A O 1
ATOM 1407 N N . ARG A 1 174 ? 0.551 0.855 2.914 1.00 95.81 174 ARG A N 1
ATOM 1408 C CA . ARG A 1 174 ? 0.578 -0.420 2.175 1.00 95.81 174 ARG A CA 1
ATOM 1409 C C . ARG A 1 174 ? 1.448 -0.333 0.924 1.00 95.81 174 ARG A C 1
ATOM 1411 O O . ARG A 1 174 ? 2.353 -1.137 0.759 1.00 95.81 174 ARG A O 1
ATOM 1418 N N . GLU A 1 175 ? 1.294 0.719 0.116 1.00 94.81 175 GLU A N 1
ATOM 1419 C CA . GLU A 1 175 ? 2.143 0.948 -1.067 1.00 94.81 175 GLU A CA 1
ATOM 1420 C C . GLU A 1 175 ? 3.641 1.026 -0.725 1.00 94.81 175 GLU A C 1
ATOM 1422 O O . GLU A 1 175 ? 4.482 0.675 -1.546 1.00 94.81 175 GLU A O 1
ATOM 1427 N N . MET A 1 176 ? 3.990 1.484 0.482 1.00 93.19 176 MET A N 1
ATOM 1428 C CA . MET A 1 176 ? 5.368 1.518 0.985 1.00 93.19 176 MET A CA 1
ATOM 1429 C C . MET A 1 176 ? 5.833 0.203 1.627 1.00 93.19 176 MET A C 1
ATOM 1431 O O . MET A 1 176 ? 6.925 0.156 2.192 1.00 93.19 176 MET A O 1
ATOM 1435 N N . GLY A 1 177 ? 5.019 -0.851 1.570 1.00 93.75 177 GLY A N 1
ATOM 1436 C CA . GLY A 1 177 ? 5.316 -2.176 2.106 1.00 93.75 177 GLY A CA 1
ATOM 1437 C C . GLY A 1 177 ? 5.394 -2.228 3.625 1.00 93.75 177 GLY A C 1
ATOM 1438 O O . GLY A 1 177 ? 6.091 -3.084 4.169 1.00 93.75 177 GLY A O 1
ATOM 1439 N N . MET A 1 178 ? 4.699 -1.336 4.344 1.00 93.06 178 MET A N 1
ATOM 1440 C CA . MET A 1 178 ? 4.699 -1.371 5.813 1.00 93.06 178 MET A CA 1
ATOM 1441 C C . MET A 1 178 ? 4.162 -2.701 6.362 1.00 93.06 178 MET A C 1
ATOM 1443 O O . MET A 1 178 ? 4.595 -3.125 7.434 1.00 93.06 178 MET A O 1
ATOM 1447 N N . SER A 1 179 ? 3.310 -3.397 5.604 1.00 92.50 179 SER A N 1
ATOM 1448 C CA . SER A 1 179 ? 2.770 -4.736 5.884 1.00 92.50 179 SER A CA 1
ATOM 1449 C C . SER A 1 179 ? 3.855 -5.795 6.153 1.00 92.50 179 SER A C 1
ATOM 1451 O O . SER A 1 179 ? 3.630 -6.758 6.892 1.00 92.50 179 SER A O 1
ATOM 1453 N N . CYS A 1 180 ? 5.077 -5.600 5.640 1.00 90.25 180 CYS A N 1
ATOM 1454 C CA . CYS A 1 180 ? 6.205 -6.508 5.868 1.00 90.25 180 CYS A CA 1
ATOM 1455 C C . CYS A 1 180 ? 6.748 -6.463 7.308 1.00 90.25 180 CYS A C 1
ATOM 1457 O O . CYS A 1 180 ? 7.524 -7.329 7.729 1.00 90.25 180 CYS A O 1
ATOM 1459 N N . HIS A 1 181 ? 6.405 -5.425 8.071 1.00 89.75 181 HIS A N 1
ATOM 1460 C CA . HIS A 1 181 ? 6.841 -5.255 9.445 1.00 89.75 181 HIS A CA 1
ATOM 1461 C C . HIS A 1 181 ? 5.806 -5.863 10.396 1.00 89.75 181 HIS A C 1
ATOM 1463 O O . HIS A 1 181 ? 4.636 -5.503 10.349 1.00 89.75 181 HIS A O 1
ATOM 1469 N N . GLY A 1 182 ? 6.230 -6.733 11.323 1.00 87.69 182 GLY A N 1
ATOM 1470 C CA . GLY A 1 182 ? 5.306 -7.483 12.192 1.00 87.69 182 GLY A CA 1
ATOM 1471 C C . GLY A 1 182 ? 4.302 -6.611 12.961 1.00 87.69 182 GLY A C 1
ATOM 1472 O O . GLY A 1 182 ? 3.149 -6.994 13.118 1.00 87.69 182 GLY A O 1
ATOM 1473 N N . MET A 1 183 ? 4.705 -5.400 13.361 1.00 88.81 183 MET A N 1
ATOM 1474 C CA . MET A 1 183 ? 3.815 -4.431 14.020 1.00 88.81 183 MET A CA 1
ATOM 1475 C C . MET A 1 183 ? 2.638 -3.975 13.139 1.00 88.81 183 MET A C 1
ATOM 1477 O O . MET A 1 183 ? 1.559 -3.710 13.661 1.00 88.81 183 MET A O 1
ATOM 1481 N N . PHE A 1 184 ? 2.836 -3.920 11.821 1.00 92.94 184 PHE A N 1
ATOM 1482 C CA . PHE A 1 184 ? 1.873 -3.451 10.824 1.00 92.94 184 PHE A CA 1
ATOM 1483 C C . PHE A 1 184 ? 1.313 -4.590 9.962 1.00 92.94 184 PHE A C 1
ATOM 1485 O O . PHE A 1 184 ? 0.657 -4.327 8.960 1.00 92.94 184 PHE A O 1
ATOM 1492 N N . ARG A 1 185 ? 1.522 -5.855 10.358 1.00 92.81 185 ARG A N 1
ATOM 1493 C CA . ARG A 1 185 ? 1.044 -7.027 9.606 1.00 92.81 185 ARG A CA 1
ATOM 1494 C C . ARG A 1 185 ? -0.472 -7.015 9.391 1.00 92.81 185 ARG A C 1
ATOM 1496 O O . ARG A 1 185 ? -0.947 -7.569 8.417 1.00 92.81 185 ARG A O 1
ATOM 1503 N N . PHE A 1 186 ? -1.225 -6.339 10.260 1.00 94.88 186 PHE A N 1
ATOM 1504 C CA . PHE A 1 186 ? -2.670 -6.188 10.103 1.00 94.88 186 PHE A CA 1
ATOM 1505 C C . PHE A 1 186 ? -3.079 -5.457 8.817 1.00 94.88 186 PHE A C 1
ATOM 1507 O O . PHE A 1 186 ? -4.220 -5.626 8.409 1.00 94.88 186 PHE A O 1
ATOM 1514 N N . LEU A 1 187 ? -2.195 -4.644 8.214 1.00 96.25 187 LEU A N 1
ATOM 1515 C CA . LEU A 1 187 ? -2.478 -3.921 6.970 1.00 96.25 187 LEU A CA 1
ATOM 1516 C C . LEU A 1 187 ? -2.752 -4.877 5.803 1.00 96.25 187 LEU A C 1
ATOM 1518 O O . LEU A 1 187 ? -3.688 -4.628 5.054 1.00 96.25 187 LEU A O 1
ATOM 1522 N N . ASP A 1 188 ? -1.990 -5.971 5.742 1.00 92.50 188 ASP A N 1
ATOM 1523 C CA . ASP A 1 188 ? -2.115 -7.097 4.803 1.00 92.50 188 ASP A CA 1
ATOM 1524 C C . ASP A 1 188 ? -3.499 -7.760 4.887 1.00 92.50 188 ASP A C 1
ATOM 1526 O O . ASP A 1 188 ? -4.053 -8.219 3.909 1.00 92.50 188 ASP A O 1
ATOM 1530 N N . TRP A 1 189 ? -4.091 -7.789 6.084 1.00 94.88 189 TRP A N 1
ATOM 1531 C CA . TRP A 1 189 ? -5.332 -8.523 6.346 1.00 94.88 189 TRP A CA 1
ATOM 1532 C C . TRP A 1 189 ? -6.602 -7.686 6.170 1.00 94.88 189 TRP A C 1
ATOM 1534 O O . TRP A 1 189 ? -7.703 -8.216 6.343 1.00 94.88 189 TRP A O 1
ATOM 1544 N N . LEU A 1 190 ? -6.484 -6.372 5.944 1.00 96.38 190 LEU A N 1
ATOM 1545 C CA . LEU A 1 190 ? -7.620 -5.444 6.014 1.00 96.38 190 LEU A CA 1
ATOM 1546 C C . LEU A 1 190 ? -8.684 -5.710 4.944 1.00 96.38 190 LEU A C 1
ATOM 1548 O O . LEU A 1 190 ? -9.875 -5.528 5.214 1.00 96.38 190 LEU A O 1
ATOM 1552 N N . ASP A 1 191 ? -8.250 -6.095 3.756 1.00 94.69 191 ASP A N 1
ATOM 1553 C CA . ASP A 1 191 ? -9.023 -6.416 2.554 1.00 94.69 191 ASP A CA 1
ATOM 1554 C C . ASP A 1 191 ? -9.191 -7.924 2.333 1.00 94.69 191 ASP A C 1
ATOM 1556 O O . ASP A 1 191 ? -10.058 -8.323 1.569 1.00 94.69 191 ASP A O 1
ATOM 1560 N N . GLU A 1 192 ? -8.443 -8.771 3.038 1.00 92.31 192 GLU A N 1
ATOM 1561 C CA . GLU A 1 192 ? -8.595 -10.226 2.943 1.00 92.31 192 GLU A CA 1
ATOM 1562 C C . GLU A 1 192 ? -9.696 -10.780 3.860 1.00 92.31 192 GLU A C 1
ATOM 1564 O O . GLU A 1 192 ? -10.394 -11.743 3.522 1.00 92.31 192 GLU A O 1
ATOM 1569 N N . ARG A 1 193 ? -9.829 -10.229 5.080 1.00 94.81 193 ARG A N 1
ATOM 1570 C CA . ARG A 1 193 ? -10.731 -10.778 6.105 1.00 94.81 193 ARG A CA 1
ATOM 1571 C C . ARG A 1 193 ? -11.118 -9.785 7.191 1.00 94.81 193 ARG A C 1
ATOM 1573 O O . ARG A 1 193 ? -10.454 -8.793 7.473 1.00 94.81 193 ARG A O 1
ATOM 1580 N N . SER A 1 194 ? -12.186 -10.114 7.914 1.00 96.25 194 SER A N 1
ATOM 1581 C CA . SER A 1 194 ? -12.498 -9.417 9.161 1.00 96.25 194 SER A CA 1
ATOM 1582 C C . SER A 1 194 ? -11.417 -9.692 10.210 1.00 96.25 194 SER A C 1
ATOM 1584 O O . SER A 1 194 ? -11.099 -10.850 10.500 1.00 96.25 194 SER A O 1
ATOM 1586 N N . LEU A 1 195 ? -10.890 -8.631 10.818 1.00 95.88 195 LEU A N 1
ATOM 1587 C CA . LEU A 1 195 ? -9.962 -8.749 11.940 1.00 95.88 195 LEU A CA 1
ATOM 1588 C C . LEU A 1 195 ? -10.681 -9.264 13.198 1.00 95.88 195 LEU A C 1
ATOM 1590 O O . LEU A 1 195 ? -11.853 -8.964 13.434 1.00 95.88 195 LEU A O 1
ATOM 1594 N N . SER A 1 196 ? -9.987 -10.038 14.025 1.00 94.06 196 SER A N 1
ATOM 1595 C CA . SER A 1 196 ? -10.435 -10.411 15.374 1.00 94.06 196 SER A CA 1
ATOM 1596 C C . SER A 1 196 ? -10.426 -9.200 16.316 1.00 94.06 196 SER A C 1
ATOM 1598 O O . SER A 1 196 ? -9.850 -8.158 16.006 1.00 94.06 196 SER A O 1
ATOM 1600 N N . ARG A 1 197 ? -11.074 -9.303 17.484 1.00 93.50 197 ARG A N 1
ATOM 1601 C CA . ARG A 1 197 ? -11.090 -8.195 18.457 1.00 93.50 197 ARG A CA 1
ATOM 1602 C C . ARG A 1 197 ? -9.678 -7.866 18.937 1.00 93.50 197 ARG A C 1
ATOM 1604 O O . ARG A 1 197 ? -9.341 -6.695 19.073 1.00 93.50 197 ARG A O 1
ATOM 1611 N N . GLU A 1 198 ? -8.858 -8.889 19.130 1.00 91.88 198 GLU A N 1
ATOM 1612 C CA . GLU A 1 198 ? -7.466 -8.792 19.551 1.00 91.88 198 GLU A CA 1
ATOM 1613 C C . GLU A 1 198 ? -6.618 -8.069 18.495 1.00 91.88 198 GLU A C 1
ATOM 1615 O O . GLU A 1 198 ? -5.877 -7.142 18.820 1.00 91.88 198 GLU A O 1
ATOM 1620 N N . GLU A 1 199 ? -6.783 -8.426 17.219 1.00 94.19 199 GLU A N 1
ATOM 1621 C CA . GLU A 1 199 ? -6.101 -7.760 16.101 1.00 94.19 199 GLU A CA 1
ATOM 1622 C C . GLU A 1 199 ? -6.546 -6.309 15.931 1.00 94.19 199 GLU A C 1
ATOM 1624 O O . GLU A 1 199 ? -5.716 -5.452 15.639 1.00 94.19 199 GLU A O 1
ATOM 1629 N N . ILE A 1 200 ? -7.831 -6.010 16.146 1.00 95.50 200 ILE A N 1
ATOM 1630 C CA . ILE A 1 200 ? -8.331 -4.632 16.104 1.00 95.50 200 ILE A CA 1
ATOM 1631 C C . ILE A 1 200 ? -7.738 -3.812 17.244 1.00 95.50 200 ILE A C 1
ATOM 1633 O O . ILE A 1 200 ? -7.299 -2.691 17.009 1.00 95.50 200 ILE A O 1
ATOM 1637 N N . VAL A 1 201 ? -7.698 -4.348 18.467 1.00 93.25 201 VAL A N 1
ATOM 1638 C CA . VAL A 1 201 ? -7.072 -3.656 19.602 1.00 93.25 201 VAL A CA 1
ATOM 1639 C C . VAL A 1 201 ? -5.612 -3.352 19.282 1.00 93.25 201 VAL A C 1
ATOM 1641 O O . VAL A 1 201 ? -5.208 -2.196 19.380 1.00 93.25 201 VAL A O 1
ATOM 1644 N N . HIS A 1 202 ? -4.858 -4.348 18.805 1.00 92.75 202 HIS A N 1
ATOM 1645 C CA . HIS A 1 202 ? -3.471 -4.166 18.374 1.00 92.75 202 HIS A CA 1
ATOM 1646 C C . HIS A 1 202 ? -3.339 -3.089 17.288 1.00 92.75 202 HIS A C 1
ATOM 1648 O O . HIS A 1 202 ? -2.554 -2.156 17.441 1.00 92.75 202 HIS A O 1
ATOM 1654 N N . ALA A 1 203 ? -4.145 -3.161 16.225 1.00 94.56 203 ALA A N 1
ATOM 1655 C CA . ALA A 1 203 ? -4.129 -2.185 15.138 1.00 94.56 203 ALA A CA 1
ATOM 1656 C C . ALA A 1 203 ? -4.429 -0.762 15.636 1.00 94.56 203 ALA A C 1
ATOM 1658 O O . ALA A 1 203 ? -3.723 0.178 15.281 1.00 94.56 203 ALA A O 1
ATOM 1659 N N . LEU A 1 204 ? -5.440 -0.585 16.493 1.00 94.19 204 LEU A N 1
ATOM 1660 C CA . LEU A 1 204 ? -5.812 0.727 17.030 1.00 94.19 204 LEU A CA 1
ATOM 1661 C C . LEU A 1 204 ? -4.766 1.294 17.993 1.00 94.19 204 LEU A C 1
ATOM 1663 O O . LEU A 1 204 ? -4.574 2.510 18.011 1.00 94.19 204 LEU A O 1
ATOM 1667 N N . THR A 1 205 ? -4.073 0.446 18.753 1.00 91.75 205 THR A N 1
ATOM 1668 C CA . THR A 1 205 ? -2.928 0.864 19.572 1.00 91.75 205 THR A CA 1
ATOM 1669 C C . THR A 1 205 ? -1.767 1.310 18.689 1.00 91.75 205 THR A C 1
ATOM 1671 O O . THR A 1 205 ? -1.254 2.407 18.880 1.00 91.75 205 THR A O 1
ATOM 1674 N N . VAL A 1 206 ? -1.408 0.528 17.664 1.00 91.31 206 VAL A N 1
ATOM 1675 C CA . VAL A 1 206 ? -0.337 0.884 16.712 1.00 91.31 206 VAL A CA 1
ATOM 1676 C C . VAL A 1 206 ? -0.652 2.181 15.958 1.00 91.31 206 VAL A C 1
ATOM 1678 O O . VAL A 1 206 ? 0.245 2.978 15.696 1.00 91.31 206 VAL A O 1
ATOM 1681 N N . LEU A 1 207 ? -1.924 2.425 15.637 1.00 90.69 207 LEU A N 1
ATOM 1682 C CA . LEU A 1 207 ? -2.376 3.665 14.999 1.00 90.69 207 LEU A CA 1
ATOM 1683 C C . LEU A 1 207 ? -2.478 4.857 15.971 1.00 90.69 207 LEU A C 1
ATOM 1685 O O . LEU A 1 207 ? -2.821 5.956 15.536 1.00 90.69 207 LEU A O 1
ATOM 1689 N N . GLY A 1 208 ? -2.218 4.663 17.269 1.00 90.44 208 GLY A N 1
ATOM 1690 C CA . GLY A 1 208 ? -2.319 5.708 18.295 1.00 90.44 208 GLY A CA 1
ATOM 1691 C C . GLY A 1 208 ? -3.754 6.162 18.589 1.00 90.44 208 GLY A C 1
ATOM 1692 O O . GLY A 1 208 ? -3.969 7.242 19.136 1.00 90.44 208 GLY A O 1
ATOM 1693 N N . VAL A 1 209 ? -4.749 5.357 18.205 1.00 88.88 209 VAL A N 1
ATOM 1694 C CA . VAL A 1 209 ? -6.181 5.643 18.394 1.00 88.88 209 VAL A CA 1
ATOM 1695 C C . VAL A 1 209 ? -6.709 5.036 19.698 1.00 88.88 209 VAL A C 1
ATOM 1697 O O . VAL A 1 209 ? -7.732 5.475 20.221 1.00 88.88 209 VAL A O 1
ATOM 1700 N N . ALA A 1 210 ? -6.006 4.046 20.247 1.00 87.12 210 ALA A N 1
ATOM 1701 C CA . ALA A 1 210 ? -6.267 3.474 21.561 1.00 87.12 210 ALA A CA 1
ATOM 1702 C C . ALA A 1 210 ? -5.068 3.707 22.501 1.00 87.12 210 ALA A C 1
ATOM 1704 O O . ALA A 1 210 ? -3.925 3.637 22.048 1.00 87.12 210 ALA A O 1
ATOM 1705 N N . PRO A 1 211 ? -5.298 3.970 23.801 1.00 77.75 211 PRO A N 1
ATOM 1706 C CA . PRO A 1 211 ? -4.217 4.182 24.760 1.00 77.75 211 PRO A CA 1
ATOM 1707 C C . PRO A 1 211 ? -3.368 2.914 24.952 1.00 77.75 211 PRO A C 1
ATOM 1709 O O . PRO A 1 211 ? -3.905 1.810 25.017 1.00 77.75 211 PRO A O 1
ATOM 1712 N N . GLU A 1 212 ? -2.055 3.075 25.143 1.00 70.56 212 GLU A N 1
ATOM 1713 C CA . GLU A 1 212 ? -1.081 1.977 25.348 1.00 70.56 212 GLU A CA 1
ATOM 1714 C C . GLU A 1 212 ? -1.219 1.243 26.710 1.00 70.56 212 GLU A C 1
ATOM 1716 O O . GLU A 1 212 ? -0.399 0.409 27.082 1.00 70.56 212 GLU A O 1
ATOM 1721 N N . GLY A 1 213 ? -2.272 1.515 27.484 1.00 59.72 213 GLY A N 1
ATOM 1722 C CA . GLY A 1 213 ? -2.323 1.255 28.927 1.00 59.72 213 GLY A CA 1
ATOM 1723 C C . GLY A 1 213 ? -2.905 -0.078 29.416 1.00 59.72 213 GLY A C 1
ATOM 1724 O O . GLY A 1 213 ? -3.191 -0.181 30.606 1.00 59.72 213 GLY A O 1
ATOM 1725 N N . SER A 1 214 ? -3.136 -1.098 28.585 1.00 50.81 214 SER A N 1
ATOM 1726 C CA . SER A 1 214 ? -3.824 -2.321 29.053 1.00 50.81 214 SER A CA 1
ATOM 1727 C C . SER A 1 214 ? -2.932 -3.533 29.347 1.00 50.81 214 SER A C 1
ATOM 1729 O O . SER A 1 214 ? -3.461 -4.517 29.879 1.00 50.81 214 SER A O 1
ATOM 1731 N N . SER A 1 215 ? -1.618 -3.500 29.070 1.00 47.72 215 SER A N 1
ATOM 1732 C CA . SER A 1 215 ? -0.799 -4.728 29.028 1.00 47.72 215 SER A CA 1
ATOM 1733 C C . SER A 1 215 ? 0.618 -4.654 29.627 1.00 47.72 215 SER A C 1
ATOM 1735 O O . SER A 1 215 ? 1.536 -5.259 29.083 1.00 47.72 215 SER A O 1
ATOM 1737 N N . GLU A 1 216 ? 0.820 -4.001 30.776 1.00 49.22 216 GLU A N 1
ATOM 1738 C CA . GLU A 1 216 ? 2.105 -4.128 31.503 1.00 49.22 216 GLU A CA 1
ATOM 1739 C C . GLU A 1 216 ? 2.278 -5.479 32.230 1.00 49.22 216 GLU A C 1
ATOM 1741 O O . GLU A 1 216 ? 3.396 -5.874 32.548 1.00 49.22 216 GLU A O 1
ATOM 1746 N N . ASN A 1 217 ? 1.203 -6.253 32.422 1.00 47.88 217 ASN A N 1
ATOM 1747 C CA . ASN A 1 217 ? 1.278 -7.604 32.985 1.00 47.88 217 ASN A CA 1
ATOM 1748 C C . ASN A 1 217 ? 1.000 -8.620 31.872 1.00 47.88 217 ASN A C 1
ATOM 1750 O O . ASN A 1 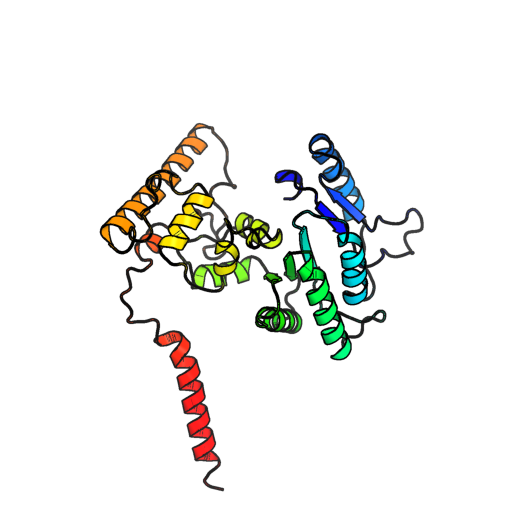217 ? -0.144 -8.751 31.445 1.00 47.88 217 ASN A O 1
ATOM 1754 N N . GLY A 1 218 ? 2.042 -9.303 31.389 1.00 50.12 218 GLY A N 1
ATOM 1755 C CA . GLY A 1 218 ? 2.073 -10.166 30.195 1.00 50.12 218 GLY A CA 1
ATOM 1756 C C . GLY A 1 218 ? 1.195 -11.433 30.177 1.00 50.12 218 GLY A C 1
ATOM 1757 O O . GLY A 1 218 ? 1.579 -12.416 29.555 1.00 50.12 218 GLY A O 1
ATOM 1758 N N . GLU A 1 219 ? 0.018 -11.426 30.804 1.00 54.34 219 GLU A N 1
ATOM 1759 C CA . GLU A 1 219 ? -0.977 -12.512 30.791 1.00 54.34 219 GLU A CA 1
ATOM 1760 C C . GLU A 1 219 ? -2.320 -12.018 30.226 1.00 54.34 219 GLU A C 1
ATOM 1762 O O . GLU A 1 219 ? -3.305 -11.910 30.952 1.00 54.34 219 GLU A O 1
ATOM 1767 N N . LYS A 1 220 ? -2.388 -11.613 28.949 1.00 54.34 220 LYS A N 1
ATOM 1768 C CA . LYS A 1 220 ? -3.567 -10.867 28.457 1.00 54.34 220 LYS A CA 1
ATOM 1769 C C . LYS A 1 220 ? -4.038 -11.183 27.033 1.00 54.34 220 LYS A C 1
ATOM 1771 O O . LYS A 1 220 ? -4.578 -10.317 26.359 1.00 54.34 220 LYS A O 1
ATOM 1776 N N . SER A 1 221 ? -3.942 -12.439 26.594 1.00 54.78 221 SER A N 1
ATOM 1777 C CA . SER A 1 221 ? -4.627 -12.872 25.358 1.00 54.78 221 SER A CA 1
ATOM 1778 C C . SER A 1 221 ? -6.127 -13.164 25.553 1.00 54.78 221 SER A C 1
ATOM 1780 O O . SER A 1 221 ? -6.820 -13.383 24.569 1.00 54.78 221 SER A O 1
ATOM 1782 N N . ALA A 1 222 ? -6.642 -13.182 26.791 1.00 56.97 222 ALA A N 1
ATOM 1783 C CA . ALA A 1 222 ? -8.030 -13.574 27.092 1.00 56.97 222 ALA A CA 1
ATOM 1784 C C . ALA A 1 222 ? -9.019 -12.394 27.251 1.00 56.97 222 ALA A C 1
ATOM 1786 O O . ALA A 1 222 ? -10.187 -12.613 27.557 1.00 56.97 222 ALA A O 1
ATOM 1787 N N . LEU A 1 223 ? -8.562 -11.151 27.070 1.00 60.56 223 LEU A N 1
ATOM 1788 C CA . LEU A 1 223 ? -9.201 -9.932 27.600 1.00 60.56 223 LEU A CA 1
ATOM 1789 C C . LEU A 1 223 ? -10.290 -9.279 26.749 1.00 60.56 223 LEU A C 1
ATOM 1791 O O . LEU A 1 223 ? -10.712 -8.166 27.049 1.00 60.56 223 LEU A O 1
ATOM 1795 N N . PHE A 1 224 ? -10.711 -9.917 25.660 1.00 70.44 224 PHE A N 1
ATOM 1796 C CA . PHE A 1 224 ? -11.766 -9.362 24.804 1.00 70.44 224 PHE A CA 1
ATOM 1797 C C . PHE A 1 224 ? -12.824 -10.394 24.403 1.00 70.44 224 PHE A C 1
ATOM 1799 O O . PHE A 1 224 ? -13.644 -10.151 23.504 1.00 70.44 224 PHE A O 1
ATOM 1806 N N . HIS A 1 225 ? -12.859 -11.531 25.108 1.00 75.00 225 HIS A N 1
ATOM 1807 C CA . HIS A 1 225 ? -13.927 -12.515 24.959 1.00 75.00 225 HIS A CA 1
ATOM 1808 C C . HIS A 1 225 ? -15.255 -12.010 25.538 1.00 75.00 225 HIS A C 1
ATOM 1810 O O . HIS A 1 225 ? -16.315 -12.367 25.019 1.00 75.00 225 HIS A O 1
ATOM 1816 N N . GLU A 1 226 ? -15.222 -11.150 26.560 1.00 87.00 226 GLU A N 1
ATOM 1817 C CA . GLU A 1 226 ? -16.433 -10.604 27.168 1.00 87.00 226 GLU A CA 1
ATOM 1818 C C . GLU A 1 226 ? -16.936 -9.353 26.429 1.00 87.00 226 GLU A C 1
ATOM 1820 O O . GLU A 1 226 ? -16.195 -8.428 26.092 1.00 87.00 226 GLU A O 1
ATOM 1825 N N . ASP A 1 227 ? -18.246 -9.301 26.170 1.00 90.19 227 ASP A N 1
ATOM 1826 C CA . ASP A 1 227 ? -18.869 -8.175 25.460 1.00 90.19 227 ASP A CA 1
ATOM 1827 C C . ASP A 1 227 ? -18.808 -6.857 26.251 1.00 90.19 227 ASP A C 1
ATOM 1829 O O . ASP A 1 227 ? -18.869 -5.778 25.659 1.00 90.19 227 ASP A O 1
ATOM 1833 N N . GLU A 1 228 ? -18.716 -6.920 27.580 1.00 90.44 228 GLU A N 1
ATOM 1834 C CA . GLU A 1 228 ? -18.606 -5.738 28.440 1.00 90.44 228 GLU A CA 1
ATOM 1835 C C . GLU A 1 228 ? -17.229 -5.070 28.320 1.00 90.44 228 GLU A C 1
ATOM 1837 O O . GLU A 1 228 ? -17.147 -3.847 28.155 1.00 90.44 228 GLU A O 1
ATOM 1842 N N . GLU A 1 229 ? -16.160 -5.867 28.287 1.00 89.31 229 GLU A N 1
ATOM 1843 C CA . GLU A 1 229 ? -14.791 -5.399 28.048 1.00 89.31 229 GLU A CA 1
ATOM 1844 C C . GLU A 1 229 ? -14.672 -4.766 26.656 1.00 89.31 229 GLU A C 1
ATOM 1846 O O . GLU A 1 229 ? -14.183 -3.642 26.519 1.00 89.31 229 GLU A O 1
ATOM 1851 N N . TRP A 1 230 ? -15.234 -5.415 25.627 1.00 91.94 230 TRP A N 1
ATOM 1852 C CA . TRP A 1 230 ? -15.259 -4.870 24.264 1.00 91.94 230 TRP A CA 1
ATOM 1853 C C . TRP A 1 230 ? -16.005 -3.532 24.169 1.00 91.94 230 TRP A C 1
ATOM 1855 O O . TRP A 1 230 ? -15.546 -2.592 23.515 1.00 91.94 230 TRP A O 1
ATOM 1865 N N . ARG A 1 231 ? -17.158 -3.397 24.838 1.00 93.00 231 ARG A N 1
ATOM 1866 C CA . ARG A 1 231 ? -17.913 -2.129 24.875 1.00 93.00 231 ARG A CA 1
ATOM 1867 C C . ARG A 1 231 ? -17.150 -1.024 25.595 1.00 93.00 231 ARG A C 1
ATOM 1869 O O . ARG A 1 231 ? -17.210 0.130 25.157 1.00 93.00 231 ARG A O 1
ATOM 1876 N N . SER A 1 232 ? -16.453 -1.372 26.673 1.00 92.19 232 SER A N 1
ATOM 1877 C CA . SER A 1 232 ? -15.603 -0.444 27.419 1.00 92.19 232 SER A CA 1
ATOM 1878 C C . SER A 1 232 ? -14.461 0.052 26.534 1.00 92.19 232 SER A C 1
ATOM 1880 O O . SER A 1 232 ? -14.295 1.260 26.379 1.00 92.19 232 SER A O 1
ATOM 1882 N N . PHE A 1 233 ? -13.782 -0.859 25.831 1.00 92.81 233 PHE A N 1
ATOM 1883 C CA . PHE A 1 233 ? -12.765 -0.526 24.833 1.00 92.81 233 PHE A CA 1
ATOM 1884 C C . PHE A 1 233 ? -13.298 0.409 23.736 1.00 92.81 233 PHE A C 1
ATOM 1886 O O . PHE A 1 233 ? -12.725 1.468 23.493 1.00 92.81 233 PHE A O 1
ATOM 1893 N N . CYS A 1 234 ? -14.448 0.095 23.129 1.00 94.69 234 CYS A N 1
ATOM 1894 C CA . CYS A 1 234 ? -15.053 0.958 22.108 1.00 94.69 234 CYS A CA 1
ATOM 1895 C C . CYS A 1 234 ? -15.375 2.368 22.631 1.00 94.69 234 CYS A C 1
ATOM 1897 O O . CYS A 1 234 ? -15.369 3.332 21.870 1.00 94.69 234 CYS A O 1
ATOM 1899 N N . THR A 1 235 ? -15.714 2.489 23.916 1.00 94.81 235 THR A N 1
ATOM 1900 C CA . THR A 1 235 ? -15.992 3.785 24.550 1.00 94.81 235 THR A CA 1
ATOM 1901 C C . THR A 1 235 ? -14.708 4.582 24.761 1.00 94.81 235 THR A C 1
ATOM 1903 O O . THR A 1 235 ? -14.714 5.787 24.526 1.00 94.81 235 THR A O 1
ATOM 1906 N N . LEU A 1 236 ? -13.606 3.919 25.124 1.00 94.12 236 LEU A N 1
ATOM 1907 C CA . LEU A 1 236 ? -12.286 4.551 25.213 1.00 94.12 236 LEU A CA 1
ATOM 1908 C C . LEU A 1 236 ? -11.813 5.068 23.851 1.00 94.12 236 LEU A C 1
ATOM 1910 O O . LEU A 1 236 ? -11.339 6.195 23.765 1.00 94.12 236 LEU A O 1
ATOM 1914 N N . VAL A 1 237 ? -12.002 4.286 22.784 1.00 94.19 237 VAL A N 1
ATOM 1915 C CA . VAL A 1 237 ? -11.679 4.701 21.407 1.00 94.19 237 VAL A CA 1
ATOM 1916 C C . VAL A 1 237 ? -12.466 5.957 21.003 1.00 94.19 237 VAL A C 1
ATOM 1918 O O . VAL A 1 237 ? -11.877 6.918 20.511 1.00 94.19 237 VAL A O 1
ATOM 1921 N N . ASP A 1 238 ? -13.777 5.997 21.274 1.00 94.88 238 ASP A N 1
ATOM 1922 C CA . ASP A 1 238 ? -14.624 7.176 21.002 1.00 94.88 238 ASP A CA 1
ATOM 1923 C C . ASP A 1 238 ? -14.146 8.414 21.770 1.00 94.88 238 ASP A C 1
ATOM 1925 O O . ASP A 1 238 ? -14.028 9.500 21.205 1.00 94.88 238 ASP A O 1
ATOM 1929 N N . GLN A 1 239 ? -13.838 8.247 23.060 1.00 93.94 239 GLN A N 1
ATOM 1930 C CA . GLN A 1 239 ? -13.320 9.327 23.898 1.00 93.94 239 GLN A CA 1
ATOM 1931 C C . GLN A 1 239 ? -11.982 9.847 23.368 1.00 93.94 239 GLN A C 1
ATOM 1933 O O . GLN A 1 239 ? -11.832 11.055 23.214 1.00 93.94 239 GLN A O 1
ATOM 1938 N N . GLN A 1 240 ? -11.044 8.960 23.029 1.00 92.06 240 GLN A N 1
ATOM 1939 C CA . GLN A 1 240 ? -9.727 9.343 22.522 1.00 92.06 240 GLN A CA 1
ATOM 1940 C C . GLN A 1 240 ? -9.831 10.138 21.216 1.00 92.06 240 GLN A C 1
ATOM 1942 O O . GLN A 1 240 ? -9.246 11.213 21.104 1.00 92.06 240 GLN A O 1
ATOM 1947 N N . GLN A 1 241 ? -10.623 9.666 20.248 1.00 91.94 241 GLN A N 1
ATOM 1948 C CA . GLN A 1 241 ? -10.794 10.365 18.971 1.00 91.94 241 GLN A CA 1
ATOM 1949 C C . GLN A 1 241 ? -11.430 11.751 19.131 1.00 91.94 241 GLN A C 1
ATOM 1951 O O . GLN A 1 241 ? -11.052 12.680 18.415 1.00 91.94 241 GLN A O 1
ATOM 1956 N N . ARG A 1 242 ? -12.383 11.906 20.060 1.00 91.88 242 ARG A N 1
ATOM 1957 C CA . ARG A 1 242 ? -13.010 13.204 20.358 1.00 91.88 242 ARG A CA 1
ATOM 1958 C C . ARG A 1 242 ? -12.056 14.151 21.070 1.00 91.88 242 ARG A C 1
ATOM 1960 O O . ARG A 1 242 ? -11.949 15.295 20.648 1.00 91.88 242 ARG A O 1
ATOM 1967 N N . SER A 1 243 ? -11.321 13.672 22.071 1.00 91.31 243 SER A N 1
ATOM 1968 C CA . SER A 1 243 ? -10.319 14.477 22.776 1.00 91.31 243 SER A CA 1
ATOM 1969 C C . SER A 1 243 ? -9.240 14.982 21.817 1.00 91.31 243 SER A C 1
ATOM 1971 O O . SER A 1 243 ? -8.941 16.173 21.796 1.00 91.31 243 SER A O 1
ATOM 1973 N N . SER A 1 244 ? -8.710 14.106 20.952 1.00 88.81 244 SER A N 1
ATOM 1974 C CA . SER A 1 244 ? -7.762 14.518 19.912 1.00 88.81 244 SER A CA 1
ATOM 1975 C C . SER A 1 244 ? -8.381 15.522 18.939 1.00 88.81 244 SER A C 1
ATOM 1977 O O . SER A 1 244 ? -7.703 16.439 18.491 1.00 88.81 244 SER A O 1
ATOM 1979 N N . HIS A 1 245 ? -9.669 15.392 18.615 1.00 87.38 245 HIS A N 1
ATOM 1980 C CA . HIS A 1 245 ? -10.343 16.377 17.779 1.00 87.38 245 HIS A CA 1
ATOM 1981 C C . HIS A 1 245 ? -10.423 17.759 18.444 1.00 87.38 245 HIS A C 1
ATOM 1983 O O . HIS A 1 245 ? -10.090 18.755 17.796 1.00 87.38 245 HIS A O 1
ATOM 1989 N N . GLU A 1 246 ? -10.878 17.815 19.693 1.00 91.06 246 GLU A N 1
ATOM 1990 C CA . GLU A 1 246 ? -11.041 19.052 20.460 1.00 91.06 246 GLU A CA 1
ATOM 1991 C C . GLU A 1 246 ? -9.696 19.776 20.615 1.00 91.06 246 GLU A C 1
ATOM 1993 O O . GLU A 1 246 ? -9.594 20.955 20.279 1.00 91.06 246 GLU A O 1
ATOM 1998 N N . GLU A 1 247 ? -8.630 19.052 20.974 1.00 90.31 247 GLU A N 1
ATOM 1999 C CA . GLU A 1 247 ? -7.275 19.609 21.097 1.00 90.31 247 GLU A CA 1
ATOM 2000 C C . GLU A 1 247 ? -6.790 20.262 19.788 1.00 90.31 247 GLU A C 1
ATOM 2002 O O . GLU A 1 247 ? -6.163 21.326 19.789 1.00 90.31 247 GLU A O 1
ATOM 2007 N N . LEU A 1 248 ? -7.082 19.646 18.640 1.00 84.94 248 LEU A N 1
ATOM 2008 C CA . LEU A 1 248 ? -6.686 20.192 17.340 1.00 84.94 248 LEU A CA 1
ATOM 2009 C C . LEU A 1 248 ? -7.514 21.421 16.945 1.00 84.94 248 LEU A C 1
ATOM 2011 O O . LEU A 1 248 ? -6.969 22.339 16.323 1.00 84.94 248 LEU A O 1
ATOM 2015 N N . GLN A 1 249 ? -8.799 21.464 17.317 1.00 86.44 249 GLN A N 1
ATOM 2016 C CA . GLN A 1 249 ? -9.633 22.655 17.136 1.00 86.44 249 GLN A CA 1
ATOM 2017 C C . GLN A 1 249 ? -9.120 23.826 17.976 1.00 86.44 249 GLN A C 1
ATOM 2019 O O . GLN A 1 249 ? -9.014 24.938 17.458 1.00 86.44 249 GLN A O 1
ATOM 2024 N N . GLU A 1 250 ? -8.748 23.581 19.234 1.00 91.62 250 GLU A N 1
ATOM 2025 C CA . GLU A 1 250 ? -8.184 24.602 20.125 1.00 91.62 250 GLU A CA 1
ATOM 2026 C C . GLU A 1 250 ? -6.871 25.180 19.588 1.00 91.62 250 GLU A C 1
ATOM 2028 O O . GLU A 1 250 ? -6.639 26.387 19.667 1.00 91.62 250 GLU A O 1
ATOM 2033 N N . LYS A 1 251 ? -6.035 24.342 18.964 1.00 90.94 251 LYS A N 1
ATOM 2034 C CA . LYS A 1 251 ? -4.790 24.777 18.309 1.00 90.94 251 LYS A CA 1
ATOM 2035 C C . LYS A 1 251 ? -5.018 25.539 16.997 1.00 90.94 251 LYS A C 1
ATOM 2037 O O . LYS A 1 251 ? -4.047 25.968 16.376 1.00 90.94 251 LYS A O 1
ATOM 2042 N N . GLY A 1 252 ? -6.267 25.703 16.551 1.00 85.94 252 GLY A N 1
ATOM 2043 C CA . GLY A 1 252 ? -6.608 26.412 15.315 1.00 85.94 252 GLY A CA 1
ATOM 2044 C C . GLY A 1 252 ? -6.061 25.742 14.054 1.00 85.94 252 GLY A C 1
ATOM 2045 O O . GLY A 1 252 ? -5.951 26.383 13.008 1.00 85.94 252 GLY A O 1
ATOM 2046 N N . VAL A 1 253 ? -5.689 24.463 14.136 1.00 80.31 253 VAL A N 1
ATOM 2047 C CA . VAL A 1 253 ? -5.131 23.751 12.992 1.00 80.31 253 VAL A CA 1
ATOM 2048 C C . VAL A 1 253 ? -6.292 23.313 12.104 1.00 80.31 253 VAL A C 1
ATOM 2050 O O . VAL A 1 253 ? -7.122 22.482 12.471 1.00 80.31 253 VAL A O 1
ATOM 2053 N N . HIS A 1 254 ? -6.381 23.913 10.921 1.00 63.97 254 HIS A N 1
ATOM 2054 C CA . HIS A 1 254 ? -7.439 23.639 9.957 1.00 63.97 254 HIS A CA 1
ATOM 2055 C C . HIS A 1 254 ? -7.204 22.255 9.317 1.00 63.97 254 HIS A C 1
ATOM 2057 O O . HIS A 1 254 ? -6.397 22.114 8.400 1.00 63.97 254 HIS A O 1
ATOM 2063 N N . PHE A 1 255 ? -7.857 21.203 9.823 1.00 57.50 255 PHE A N 1
ATOM 2064 C CA . PHE A 1 255 ? -7.480 19.821 9.495 1.00 57.50 255 PHE A CA 1
ATOM 2065 C C . PHE A 1 255 ? -8.272 19.189 8.343 1.00 57.50 255 PHE A C 1
ATOM 2067 O O . PHE A 1 255 ? -9.451 18.874 8.478 1.00 57.50 255 PHE A O 1
ATOM 2074 N N . GLN A 1 256 ? -7.560 18.863 7.260 1.00 54.47 256 GLN A N 1
ATOM 2075 C CA . GLN A 1 256 ? -7.911 17.765 6.342 1.00 54.47 256 GLN A CA 1
ATOM 2076 C C . GLN A 1 256 ? -7.233 16.433 6.730 1.00 54.47 256 GLN A C 1
ATOM 2078 O O . GLN A 1 256 ? -7.651 15.380 6.266 1.00 54.47 256 GLN A O 1
ATOM 2083 N N . GLY A 1 257 ? -6.212 16.454 7.597 1.00 55.66 257 GLY A N 1
ATOM 2084 C CA . GLY A 1 257 ? -5.426 15.260 7.946 1.00 55.66 257 GLY A CA 1
ATOM 2085 C C . GLY A 1 257 ? -6.046 14.323 8.994 1.00 55.66 257 GLY A C 1
ATOM 2086 O O . GLY A 1 257 ? -5.770 13.131 8.957 1.00 55.66 257 GLY A O 1
ATOM 2087 N N . PHE A 1 258 ? -6.881 14.828 9.913 1.00 64.31 258 PHE A N 1
ATOM 2088 C CA . PHE A 1 258 ? -7.435 14.011 11.013 1.00 64.31 258 PHE A CA 1
ATOM 2089 C C . PHE A 1 258 ? -8.765 13.333 10.661 1.00 64.31 258 PHE A C 1
ATOM 2091 O O . PHE A 1 258 ? -9.132 12.305 11.227 1.00 64.31 258 PHE A O 1
ATOM 2098 N N . TYR A 1 259 ? -9.473 13.907 9.692 1.00 81.88 259 TYR A N 1
ATOM 2099 C CA . TYR A 1 259 ? -10.680 13.335 9.124 1.00 81.88 259 TYR A CA 1
ATOM 2100 C C . TYR A 1 259 ? -10.377 12.870 7.713 1.00 81.88 259 TYR A C 1
ATOM 2102 O O . TYR A 1 259 ? -10.531 13.659 6.773 1.00 81.88 259 TYR A O 1
ATOM 2110 N N . PRO A 1 260 ? -9.916 11.622 7.542 1.00 88.00 260 PRO A N 1
ATOM 2111 C CA . PRO A 1 260 ? -9.651 11.127 6.213 1.00 88.00 260 PRO A CA 1
ATOM 2112 C C . PRO A 1 260 ? -10.917 11.216 5.362 1.00 88.00 260 PRO A C 1
ATOM 2114 O O . PRO A 1 260 ? -12.043 11.009 5.829 1.00 88.00 260 PRO A O 1
ATOM 2117 N N . TRP A 1 261 ? -10.723 11.537 4.087 1.00 92.62 261 TRP A N 1
ATOM 2118 C CA . TRP A 1 261 ? -11.779 11.381 3.104 1.00 92.62 261 TRP A CA 1
ATOM 2119 C C . TRP A 1 261 ? -12.167 9.906 3.025 1.00 92.62 261 TRP A C 1
ATOM 2121 O O . TRP A 1 261 ? -11.346 9.069 2.654 1.00 92.62 261 TRP A O 1
ATOM 2131 N N . ASN A 1 262 ? -13.418 9.601 3.353 1.00 94.19 262 ASN A N 1
ATOM 2132 C CA . ASN A 1 262 ? -13.965 8.264 3.243 1.00 94.19 262 ASN A CA 1
ATOM 2133 C C . ASN A 1 262 ? -14.540 8.075 1.828 1.00 94.19 262 ASN A C 1
ATOM 2135 O O . ASN A 1 262 ? -15.554 8.706 1.499 1.00 94.19 262 ASN A O 1
ATOM 2139 N N . PRO A 1 263 ? -13.937 7.220 0.983 1.00 94.19 263 PRO A N 1
ATOM 2140 C CA . PRO A 1 263 ? -14.381 7.039 -0.398 1.00 94.19 263 PRO A CA 1
ATOM 2141 C C . PRO A 1 263 ? -15.749 6.347 -0.491 1.00 94.19 263 PRO A C 1
ATOM 2143 O O . PRO A 1 263 ? -16.499 6.607 -1.432 1.00 94.19 263 PRO A O 1
ATOM 2146 N N . ILE A 1 264 ? -16.124 5.546 0.513 1.00 96.25 264 ILE A N 1
ATOM 2147 C CA . ILE A 1 264 ? -17.417 4.850 0.582 1.00 96.25 264 ILE A CA 1
ATOM 2148 C C . ILE A 1 264 ? -18.555 5.839 0.832 1.00 96.25 264 ILE A C 1
ATOM 2150 O O . ILE A 1 264 ? -19.592 5.799 0.170 1.00 96.25 264 ILE A O 1
ATOM 2154 N N . HIS A 1 265 ? -18.361 6.764 1.772 1.00 95.69 265 HIS A N 1
ATOM 2155 C CA . HIS A 1 265 ? -19.375 7.755 2.138 1.00 95.69 265 HIS A CA 1
ATOM 2156 C C . HIS A 1 265 ? -19.263 9.075 1.373 1.00 95.69 265 HIS A C 1
ATOM 2158 O O . HIS A 1 265 ? -20.155 9.916 1.499 1.00 95.69 265 HIS A O 1
ATOM 2164 N N . LYS A 1 266 ? -18.188 9.266 0.599 1.00 95.00 266 LYS A N 1
ATOM 2165 C CA . LYS A 1 266 ? -17.883 10.496 -0.147 1.00 95.00 266 LYS A CA 1
ATOM 2166 C C . LYS A 1 266 ? -17.944 11.746 0.736 1.00 95.00 266 LYS A C 1
ATOM 2168 O O . LYS A 1 266 ? -18.540 12.760 0.372 1.00 95.00 266 LYS A O 1
ATOM 2173 N N . ARG A 1 267 ? -17.372 11.642 1.935 1.00 94.44 267 ARG A N 1
ATOM 2174 C CA . ARG A 1 267 ? -17.243 12.732 2.910 1.00 94.44 267 ARG A CA 1
ATOM 2175 C C . ARG A 1 267 ? -16.099 12.439 3.866 1.00 94.44 267 ARG A C 1
ATOM 2177 O O . ARG A 1 267 ? -15.661 11.299 3.984 1.00 94.44 267 ARG A O 1
ATOM 2184 N N . THR A 1 268 ? -15.646 13.453 4.583 1.00 92.00 268 THR A N 1
ATOM 2185 C CA . THR A 1 268 ? -14.721 13.268 5.697 1.00 92.00 268 THR A CA 1
ATOM 2186 C C . THR A 1 268 ? -15.438 12.579 6.863 1.00 92.00 268 THR A C 1
ATOM 2188 O O . THR A 1 268 ? -16.564 12.938 7.218 1.00 92.00 268 THR A O 1
ATOM 2191 N N . THR A 1 269 ? -14.817 11.549 7.438 1.00 93.69 269 THR A N 1
ATOM 2192 C CA . THR A 1 269 ? -15.326 10.847 8.627 1.00 93.69 269 THR A CA 1
ATOM 2193 C C . THR A 1 269 ? -14.205 10.644 9.630 1.00 93.69 269 THR A C 1
ATOM 2195 O O . THR A 1 269 ? -13.033 10.825 9.307 1.00 93.69 269 THR A O 1
ATOM 2198 N N . PHE A 1 270 ? -14.552 10.264 10.858 1.00 93.94 270 PHE A N 1
ATOM 2199 C CA . PHE A 1 270 ? -13.561 9.724 11.780 1.00 93.94 270 PHE A CA 1
ATOM 2200 C C . PHE A 1 270 ? -12.865 8.506 11.157 1.00 93.94 270 PHE A C 1
ATOM 2202 O O . PHE A 1 270 ? -13.481 7.777 10.373 1.00 93.94 270 PHE A O 1
ATOM 2209 N N . LEU A 1 271 ? -11.596 8.287 11.521 1.00 94.12 271 LEU A N 1
ATOM 2210 C CA . LEU A 1 271 ? -10.844 7.106 11.093 1.00 94.12 271 LEU A CA 1
ATOM 2211 C C . LEU A 1 271 ? -11.560 5.815 11.516 1.00 94.12 271 LEU A C 1
ATOM 2213 O O . LEU A 1 271 ? -11.631 4.877 10.731 1.00 94.12 271 LEU A O 1
ATOM 2217 N N . ILE A 1 272 ? -12.127 5.797 12.725 1.00 96.44 272 ILE A N 1
ATOM 2218 C CA . ILE A 1 272 ? -12.878 4.662 13.270 1.00 96.44 272 ILE A CA 1
ATOM 2219 C C . ILE A 1 272 ? -14.361 5.016 13.406 1.00 96.44 272 ILE A C 1
ATOM 2221 O O . ILE A 1 272 ? -14.719 6.007 14.046 1.00 96.44 272 ILE A O 1
ATOM 2225 N N . ASP A 1 273 ? -15.228 4.183 12.83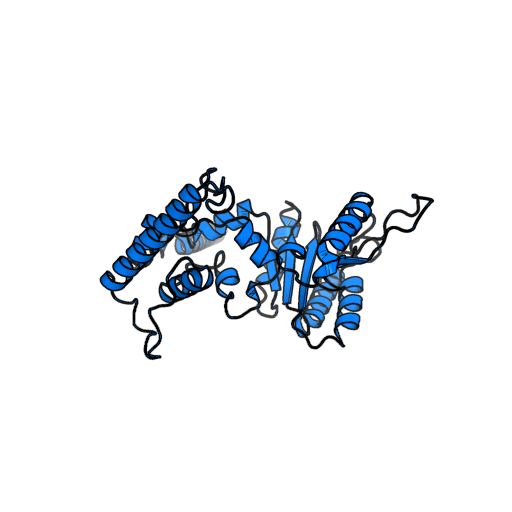1 1.00 96.56 273 ASP A N 1
ATOM 2226 C CA . ASP A 1 273 ? -16.666 4.186 13.090 1.00 96.56 273 ASP A CA 1
ATOM 2227 C C . ASP A 1 273 ? -16.955 3.332 14.330 1.00 96.56 273 ASP A C 1
ATOM 2229 O O . ASP A 1 273 ? -17.135 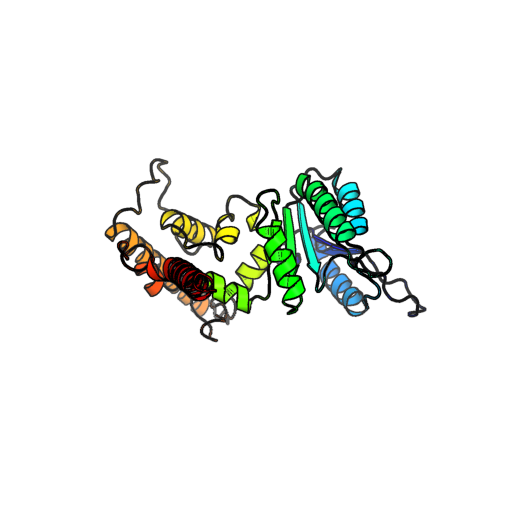2.112 14.264 1.00 96.56 273 ASP A O 1
ATOM 2233 N N . VAL A 1 274 ? -17.042 4.001 15.480 1.00 96.69 274 VAL A N 1
ATOM 2234 C CA . VAL A 1 274 ? -17.301 3.380 16.787 1.00 96.69 274 VAL A CA 1
ATOM 2235 C C . VAL A 1 274 ? -18.617 2.589 16.812 1.00 96.69 274 VAL A C 1
ATOM 2237 O O . VAL A 1 274 ? -18.723 1.589 17.526 1.00 96.69 274 VAL A O 1
ATOM 2240 N N . LEU A 1 275 ? -19.643 2.988 16.052 1.00 96.06 275 LEU A N 1
ATOM 2241 C CA . LEU A 1 275 ? -20.915 2.255 16.023 1.00 96.06 275 LEU A CA 1
ATOM 2242 C C . LEU A 1 275 ? -20.767 0.927 15.283 1.00 96.06 275 LEU A C 1
ATOM 2244 O O . LEU A 1 275 ? -21.352 -0.085 15.682 1.00 96.06 275 LEU A O 1
ATOM 2248 N N . SER A 1 276 ? -19.998 0.917 14.200 1.00 96.00 276 SER A N 1
ATOM 2249 C CA . SER A 1 276 ? -19.642 -0.309 13.487 1.00 96.00 276 SER A CA 1
ATOM 2250 C C . SER A 1 276 ? -18.683 -1.171 14.313 1.00 96.00 276 SER A C 1
ATOM 2252 O O . SER A 1 276 ? -18.916 -2.374 14.429 1.00 96.00 276 SER A O 1
ATOM 2254 N N . LEU A 1 277 ? -17.727 -0.560 15.019 1.00 96.19 277 LEU A N 1
ATOM 2255 C CA . LEU A 1 277 ? -16.811 -1.240 15.939 1.00 96.19 277 LEU A CA 1
ATOM 2256 C C . LEU A 1 277 ? -17.549 -1.953 17.087 1.00 96.19 277 LEU A C 1
ATOM 2258 O O . LEU A 1 277 ? -17.323 -3.135 17.338 1.00 96.19 277 LEU A O 1
ATOM 2262 N N . LYS A 1 278 ? -18.517 -1.291 17.738 1.00 95.19 278 LYS A N 1
ATOM 2263 C CA . LYS A 1 278 ? -19.344 -1.895 18.807 1.00 95.19 278 LYS A CA 1
ATOM 2264 C C . LYS A 1 278 ? -20.133 -3.114 18.331 1.00 95.19 278 LYS A C 1
ATOM 2266 O O . LYS A 1 278 ? -20.395 -4.023 19.115 1.00 95.19 278 LYS A O 1
ATOM 2271 N N . ARG A 1 279 ? -20.535 -3.126 17.056 1.00 94.25 279 ARG A N 1
ATOM 2272 C CA . ARG A 1 279 ? -21.256 -4.245 16.429 1.00 94.25 279 ARG A CA 1
ATOM 2273 C C . ARG A 1 279 ? -20.315 -5.371 15.994 1.00 94.25 279 ARG A C 1
ATOM 2275 O O . ARG A 1 279 ? -20.784 -6.494 15.799 1.00 94.25 279 ARG A O 1
ATOM 2282 N N . HIS A 1 280 ? -19.014 -5.111 15.893 1.00 92.81 280 HIS A N 1
ATOM 2283 C CA . HIS A 1 280 ? -18.016 -6.100 15.501 1.00 92.81 280 HIS A CA 1
ATOM 2284 C C . HIS A 1 280 ? -17.954 -7.269 16.495 1.00 92.81 280 HIS A C 1
ATOM 2286 O O . HIS A 1 280 ? -17.991 -7.083 17.713 1.00 92.81 280 HIS A O 1
ATOM 2292 N N . GLY A 1 281 ? -17.942 -8.501 15.987 1.00 75.94 281 GLY A N 1
ATOM 2293 C CA . GLY A 1 281 ? -17.916 -9.725 16.803 1.00 75.94 281 GLY A CA 1
ATOM 2294 C C . GLY A 1 281 ? -19.179 -10.029 17.632 1.00 75.94 281 GLY A C 1
ATOM 2295 O O . GLY A 1 281 ? -19.356 -11.165 18.052 1.00 75.94 281 GLY A O 1
ATOM 2296 N N . THR A 1 282 ? -20.109 -9.082 17.829 1.00 78.12 282 THR A N 1
ATOM 2297 C CA . THR A 1 282 ? -21.362 -9.324 18.593 1.00 78.12 282 THR A CA 1
ATOM 2298 C C . THR A 1 282 ? -22.398 -10.150 17.824 1.00 78.12 282 THR A C 1
ATOM 2300 O O . THR A 1 282 ? -23.374 -10.645 18.393 1.00 78.12 282 THR A O 1
ATOM 2303 N N . ARG A 1 283 ? -22.188 -10.364 16.519 1.00 59.84 283 ARG A N 1
ATOM 2304 C CA . ARG A 1 283 ? -22.981 -11.319 15.744 1.00 59.84 283 ARG A CA 1
ATOM 2305 C C . ARG A 1 283 ? -22.530 -12.738 16.084 1.00 59.84 283 ARG A C 1
ATOM 2307 O O . ARG A 1 283 ? -21.648 -13.281 15.428 1.00 59.84 283 ARG A O 1
ATOM 2314 N N . ARG A 1 284 ? -23.208 -13.374 17.046 1.00 51.09 284 ARG A N 1
ATOM 2315 C CA . ARG A 1 284 ? -23.290 -14.842 17.125 1.00 51.09 284 ARG A CA 1
ATOM 2316 C C . ARG A 1 284 ? -23.722 -15.393 15.756 1.00 51.09 284 ARG A C 1
ATOM 2318 O O . ARG A 1 284 ? -24.899 -15.365 15.420 1.00 51.09 284 ARG A O 1
ATOM 2325 N N . ALA A 1 285 ? -22.745 -15.806 14.953 1.00 43.06 285 ALA A N 1
ATOM 2326 C CA . ALA A 1 285 ? -22.731 -16.944 14.032 1.00 43.06 285 ALA A CA 1
ATOM 2327 C C . ALA A 1 285 ? -24.060 -17.418 13.391 1.00 43.06 285 ALA A C 1
ATOM 2329 O O . ALA A 1 285 ? -24.322 -18.616 13.379 1.00 43.06 285 ALA A O 1
ATOM 2330 N N . LEU A 1 286 ? -24.894 -16.535 12.824 1.00 46.84 286 LEU A N 1
ATOM 2331 C CA . LEU A 1 286 ? -26.128 -16.982 12.147 1.00 46.84 286 LEU A CA 1
ATOM 2332 C C . LEU A 1 286 ? -26.330 -16.499 10.708 1.00 46.84 286 LEU A C 1
ATOM 2334 O O . LEU A 1 286 ? -27.237 -16.997 10.053 1.00 46.84 286 LEU A O 1
ATOM 2338 N N . LEU A 1 287 ? -25.503 -15.594 10.167 1.00 49.19 287 LEU A N 1
ATOM 2339 C CA . LEU A 1 287 ? -25.770 -15.037 8.826 1.00 49.19 287 LEU A CA 1
ATOM 2340 C C . LEU A 1 287 ? -24.620 -15.090 7.810 1.00 49.19 287 LEU A C 1
ATOM 2342 O O . LEU A 1 287 ? -24.868 -14.831 6.639 1.00 49.19 287 LEU A O 1
ATOM 2346 N N . PHE A 1 288 ? -23.403 -15.501 8.181 1.00 47.34 288 PHE A N 1
ATOM 2347 C CA . PHE A 1 288 ? -22.277 -15.552 7.228 1.00 47.34 288 PHE A CA 1
ATOM 2348 C C . PHE A 1 288 ? -22.039 -16.905 6.544 1.00 47.34 288 PHE A C 1
ATOM 2350 O O . PHE A 1 288 ? -21.146 -17.022 5.716 1.00 47.34 288 PHE A O 1
ATOM 2357 N N . LEU A 1 289 ? -22.908 -17.896 6.765 1.00 46.81 289 LEU A N 1
ATOM 2358 C CA . LEU A 1 289 ? -23.023 -19.025 5.832 1.00 46.81 289 LEU A CA 1
ATOM 2359 C C . LEU A 1 289 ? -23.801 -18.654 4.554 1.00 46.81 289 LEU A C 1
ATOM 2361 O O . LEU A 1 289 ? -23.890 -19.480 3.653 1.00 46.81 289 LEU A O 1
ATOM 2365 N N . ALA A 1 290 ? -24.351 -17.438 4.437 1.00 46.41 290 ALA A N 1
ATOM 2366 C CA . ALA A 1 290 ? -25.255 -17.064 3.347 1.00 46.41 290 ALA A CA 1
ATOM 2367 C C . ALA A 1 290 ? -24.630 -16.241 2.199 1.00 46.41 290 ALA A C 1
ATOM 2369 O O . ALA A 1 290 ? -25.350 -15.916 1.265 1.00 46.41 290 ALA A O 1
ATOM 2370 N N . SER A 1 291 ? -23.333 -15.923 2.192 1.00 51.75 291 SER A N 1
ATOM 2371 C CA . SER A 1 291 ? -22.699 -15.297 1.011 1.00 51.75 291 SER A CA 1
ATOM 2372 C C . SER A 1 291 ? -21.810 -16.280 0.243 1.00 51.75 291 SER A C 1
ATOM 2374 O O . SER A 1 291 ? -21.990 -16.443 -0.960 1.00 51.75 291 SER A O 1
ATOM 2376 N N . GLY A 1 292 ? -20.951 -17.040 0.932 1.00 46.75 292 GLY A N 1
ATOM 2377 C CA . GLY A 1 292 ? -20.124 -18.080 0.298 1.00 46.75 292 GLY A CA 1
ATOM 2378 C C . GLY A 1 292 ? -20.905 -19.332 -0.130 1.00 46.75 292 GLY A C 1
ATOM 2379 O O . GLY A 1 292 ? -20.639 -19.908 -1.185 1.00 46.75 292 GLY A O 1
ATOM 2380 N N . SER A 1 293 ? -21.932 -19.737 0.633 1.00 50.31 293 SER A N 1
ATOM 2381 C CA . SER A 1 293 ? -22.700 -20.944 0.289 1.00 50.31 293 SER A CA 1
ATOM 2382 C C . SER A 1 293 ? -23.680 -20.730 -0.855 1.00 50.31 293 SER A C 1
ATOM 2384 O O . SER A 1 293 ? -24.025 -21.706 -1.503 1.00 50.31 293 SER A O 1
ATOM 2386 N N . TRP A 1 294 ? -24.134 -19.505 -1.147 1.00 54.28 294 TRP A N 1
ATOM 2387 C CA . TRP A 1 294 ? -25.055 -19.303 -2.272 1.00 54.28 294 TRP A CA 1
ATOM 2388 C C . TRP A 1 294 ? -24.349 -19.433 -3.612 1.00 54.28 294 TRP A C 1
ATOM 2390 O O . TRP A 1 294 ? -24.928 -20.038 -4.502 1.00 54.28 294 TRP A O 1
ATOM 2400 N N . ALA A 1 295 ? -23.100 -18.979 -3.746 1.00 57.12 295 ALA A N 1
ATOM 2401 C CA . ALA A 1 295 ? -22.310 -19.219 -4.954 1.00 57.12 295 ALA A CA 1
ATOM 2402 C C . ALA A 1 295 ? -22.070 -20.726 -5.171 1.00 57.12 295 ALA A C 1
ATOM 2404 O O . ALA A 1 295 ? -22.326 -21.244 -6.256 1.00 57.12 295 ALA A O 1
ATOM 2405 N N . MET A 1 296 ? -21.700 -21.459 -4.115 1.00 56.81 296 MET A N 1
ATOM 2406 C CA . MET A 1 296 ? -21.521 -22.917 -4.173 1.00 56.81 296 MET A CA 1
ATOM 2407 C C . MET A 1 296 ? -22.837 -23.676 -4.413 1.00 56.81 296 MET A C 1
ATOM 2409 O O . MET A 1 296 ? -22.862 -24.646 -5.170 1.00 56.81 296 MET A O 1
ATOM 2413 N N . LEU A 1 297 ? -23.952 -23.225 -3.828 1.00 64.81 297 LEU A N 1
ATOM 2414 C CA . LEU A 1 297 ? -25.282 -23.797 -4.052 1.00 64.81 297 LEU A CA 1
ATOM 2415 C C . LEU A 1 297 ? -25.770 -23.509 -5.478 1.00 64.81 297 LEU A C 1
ATOM 2417 O O . LEU A 1 297 ? -26.335 -24.397 -6.108 1.00 64.81 297 LEU A O 1
ATOM 2421 N N . LEU A 1 298 ? -25.511 -22.312 -6.019 1.00 73.75 298 LEU A N 1
ATOM 2422 C CA . LEU A 1 298 ? -25.837 -21.968 -7.403 1.00 73.75 298 LEU A CA 1
ATOM 2423 C C . LEU A 1 298 ? -25.036 -22.841 -8.374 1.00 73.75 298 LEU A C 1
ATOM 2425 O O . LEU A 1 298 ? -25.616 -23.410 -9.292 1.00 73.75 298 LEU A O 1
ATOM 2429 N N . VAL A 1 299 ? -23.730 -23.012 -8.136 1.00 74.19 299 VAL A N 1
ATOM 2430 C CA . VAL A 1 299 ? -22.864 -23.891 -8.939 1.00 74.19 299 VAL A CA 1
ATOM 2431 C C . VAL A 1 299 ? -23.339 -25.346 -8.862 1.00 74.19 299 VAL A C 1
ATOM 2433 O O . VAL A 1 299 ? -23.435 -26.009 -9.894 1.00 74.19 299 VAL A O 1
ATOM 2436 N N . ALA A 1 300 ? -23.720 -25.839 -7.681 1.00 73.00 300 ALA A N 1
ATOM 2437 C CA . ALA A 1 300 ? -24.251 -27.193 -7.514 1.00 73.00 300 ALA A CA 1
ATOM 2438 C C . ALA A 1 300 ? -25.616 -27.389 -8.202 1.00 73.00 300 ALA A C 1
ATOM 2440 O O . ALA A 1 300 ? -25.840 -28.419 -8.841 1.00 73.00 300 ALA A O 1
ATOM 2441 N N . ILE A 1 301 ? -26.515 -26.401 -8.121 1.00 86.88 301 ILE A N 1
ATOM 2442 C CA . ILE A 1 301 ? -27.822 -26.422 -8.796 1.00 86.88 301 ILE A CA 1
ATOM 2443 C C . ILE A 1 301 ? -27.637 -26.386 -10.317 1.00 86.88 301 ILE A C 1
ATOM 2445 O O . ILE A 1 301 ? -28.249 -27.188 -11.023 1.00 86.88 301 ILE A O 1
ATOM 2449 N N . VAL A 1 302 ? -26.758 -25.521 -10.831 1.00 88.25 302 VAL A N 1
ATOM 2450 C CA . VAL A 1 302 ? -26.436 -25.451 -12.265 1.00 88.25 302 VAL A CA 1
ATOM 2451 C C . VAL A 1 302 ? -25.814 -26.767 -12.739 1.00 88.25 302 VAL A C 1
ATOM 2453 O O . VAL A 1 302 ? -26.251 -27.313 -13.749 1.00 88.25 302 VAL A O 1
ATOM 2456 N N . ALA A 1 303 ? -24.879 -27.351 -11.986 1.00 82.50 303 ALA A N 1
ATOM 2457 C CA . ALA A 1 303 ? -24.278 -28.643 -12.321 1.00 82.50 303 ALA A CA 1
ATOM 2458 C C . ALA A 1 303 ? -25.296 -29.802 -12.312 1.00 82.50 303 ALA A C 1
ATOM 2460 O O . ALA A 1 303 ? -25.246 -30.671 -13.189 1.00 82.50 303 ALA A O 1
ATOM 2461 N N . MET A 1 304 ? -26.244 -29.822 -11.365 1.00 86.62 304 MET A N 1
ATOM 2462 C CA . MET A 1 304 ? -27.336 -30.806 -11.360 1.00 86.62 304 MET A CA 1
ATOM 2463 C C . MET A 1 304 ? -28.273 -30.629 -12.557 1.00 86.62 304 MET A C 1
ATOM 2465 O O . MET A 1 304 ? -28.632 -31.623 -13.189 1.00 86.62 304 MET A O 1
ATOM 2469 N N . LEU A 1 305 ? -28.643 -29.391 -12.897 1.00 88.88 305 LEU A N 1
ATOM 2470 C CA . LEU A 1 305 ? -29.506 -29.097 -14.044 1.00 88.88 305 LEU A CA 1
ATOM 2471 C C . LEU A 1 305 ? -28.835 -29.475 -15.370 1.00 88.88 305 LEU A C 1
ATOM 2473 O O . LEU A 1 305 ? -29.478 -30.090 -16.219 1.00 88.88 305 LEU A O 1
ATOM 2477 N N . VAL A 1 306 ? -27.535 -29.204 -15.524 1.00 89.81 306 VAL A N 1
ATOM 2478 C CA . VAL A 1 306 ? -26.753 -29.619 -16.700 1.00 89.81 306 VAL A CA 1
ATOM 2479 C C . VAL A 1 306 ? -26.701 -31.146 -16.815 1.00 89.81 306 VAL A C 1
ATOM 2481 O O . VAL A 1 306 ? -26.955 -31.679 -17.893 1.00 89.81 306 VAL A O 1
ATOM 2484 N N . LYS A 1 307 ? -26.466 -31.881 -15.716 1.00 85.75 307 LYS A N 1
ATOM 2485 C CA . LYS A 1 307 ? -26.513 -33.358 -15.721 1.00 85.75 307 LYS A CA 1
ATOM 2486 C C . LYS A 1 307 ? -27.895 -33.913 -16.086 1.00 85.75 307 LYS A C 1
ATOM 2488 O O . LYS A 1 307 ? -27.978 -34.897 -16.817 1.00 85.75 307 LYS A O 1
ATOM 2493 N N . LEU A 1 308 ? -28.970 -33.294 -15.597 1.00 87.38 308 LEU A N 1
ATOM 2494 C CA . LEU A 1 308 ? -30.351 -33.696 -15.897 1.00 87.38 308 LEU A CA 1
ATOM 2495 C C . LEU A 1 308 ? -30.740 -33.449 -17.358 1.00 87.38 308 LEU A C 1
ATOM 2497 O O . LEU A 1 308 ? -31.501 -34.235 -17.923 1.00 87.38 308 LEU A O 1
ATOM 2501 N N . LEU A 1 309 ? -30.219 -32.380 -17.962 1.00 88.12 309 LEU A N 1
ATOM 2502 C CA . LEU A 1 309 ? -30.469 -32.043 -19.362 1.00 88.12 309 LEU A CA 1
ATOM 2503 C C . LEU A 1 309 ? -29.628 -32.888 -20.327 1.00 88.12 309 LEU A C 1
ATOM 2505 O O . LEU A 1 309 ? -30.124 -33.237 -21.394 1.00 88.12 309 LEU A O 1
ATOM 2509 N N . TRP A 1 310 ? -28.403 -33.275 -19.953 1.00 81.62 310 TRP A N 1
ATOM 2510 C CA . TRP A 1 310 ? -27.532 -34.073 -20.826 1.00 81.62 310 TRP A CA 1
ATOM 2511 C C . TRP A 1 310 ? -27.696 -35.592 -20.691 1.00 81.62 310 TRP A C 1
ATOM 2513 O O . TRP A 1 310 ? -27.371 -36.316 -21.623 1.00 81.62 310 TRP A O 1
ATOM 2523 N N . GLY A 1 311 ? -28.228 -36.094 -19.574 1.00 73.94 311 GLY A N 1
ATOM 2524 C CA . GLY A 1 311 ? -28.415 -37.534 -19.339 1.00 73.94 311 GLY A CA 1
ATOM 2525 C C . GLY A 1 311 ? -29.626 -38.175 -20.034 1.00 73.94 311 GLY A C 1
ATOM 2526 O O . GLY A 1 311 ? -29.967 -39.310 -19.709 1.00 73.94 311 GLY A O 1
ATOM 2527 N N . LYS A 1 312 ? -30.317 -37.456 -20.929 1.00 62.88 312 LYS A N 1
ATOM 2528 C CA . LYS A 1 312 ? -31.508 -37.939 -21.659 1.00 62.88 312 LYS A CA 1
ATOM 2529 C C . LYS A 1 312 ? -31.346 -37.971 -23.187 1.00 62.88 312 LYS A C 1
ATOM 2531 O O . LYS A 1 312 ? -32.345 -38.176 -23.876 1.00 62.88 312 LYS A O 1
ATOM 2536 N N . CYS A 1 313 ? -30.127 -37.797 -23.694 1.00 56.56 313 CYS A N 1
ATOM 2537 C CA . CYS A 1 313 ? -29.779 -38.022 -25.098 1.00 56.56 313 CYS A CA 1
ATOM 2538 C C . CYS A 1 313 ? -28.963 -39.306 -25.243 1.00 56.56 313 CYS A C 1
ATOM 2540 O O . CYS A 1 313 ? -28.097 -39.546 -24.373 1.00 56.56 313 CYS A O 1
#

Sequence (313 aa):
MAALLRAPTKFILLNPCSEFAMQEPCPQELSIAERGSEWVEDDIEDFTENFSKVQPHGGTPLVDHLERIFQSLQHIESKIVLVVATDGKPTDSFGYTSPQVDRDFENALRRVQSKAFVVIRLCTNDDNVLKYYQQLDEKEEFNLEVLDDYTDEAREVHSYNPWLSYSLSLHRCREMGMSCHGMFRFLDWLDERSLSREEIVHALTVLGVAPEGSSENGEKSALFHEDEEWRSFCTLVDQQQRSSHEELQEKGVHFQGFYPWNPIHKRTTFLIDVLSLKRHGTRRALLFLASGSWAMLLVAIVAMLVKLLWGKC

pLDDT: mean 87.23, std 13.47, range [43.06, 97.5]

Foldseek 3Di:
DCLVVLPKDKDAQQAFADPVPPPDGQDRIAIANNVHNVCRVVSVVVCVVRVVVGDGDAARQVLVVLVVVLVVLPPPPDEAEAFAEDQDDHDHRRRDDDPVSLVSNLVSQLSSQVRYAYEYEHPYPPPVRVVSVVVVVVPPSHNYHYDYDQLVQQVLLCVAPVQFLRFVVLVVCVSRVVCVDPLNVVSSCSNVHHDDLVSVQSVCVSVVLADPPDPPPPPPPVQPPDLVSQLVRLVRSVVSLVVVVVVCVVVVPPDPPQFGQRSVVRGTDGRGDSVSSSCPPVDDDDDVCPPVVVVVVVVVVVVVVVCVVPVPD

Radius of gyration: 23.79 Å; chains: 1; bounding box: 57×64×62 Å

Secondary structure (DSSP, 8-state):
-HHHHT--EEEE--SPBPTT-TT-PPPSEEEESTT-GGGHHHHHHHHHHHHTT--B-S---HHHHHHHHHHHGGG--S-EEEEEEESS----TTS---HHHHHHHHHHHHHHHTTEEEEEEE----HHHHHHHHHHHT-TT--EEEE--HHHHHHHHHHH-TTB---HHHHHHHHTTGGGSGGGGGGTTTTTSPPPHHHHHHHHHHTTSS-STT-SSS--TTTTSSHHHHHHHHHHHHHHHHHHHHHHHHTT---SSSS-EETTTTEE--SB-HHHHHHTTTS-SSSTHHHHHHHHHHHHHHHHHHHHHHTT-